Protein AF-A0A9E5KP13-F1 (afdb_monomer)

Foldseek 3Di:
DALLVVLVVLVVVLVVVVLDPPDPVSVVSVVVSVVSNVVSVVVVVVVVVVVVVVVVVVVVVVVVVVVCCVVVVPVPPPVPPPPPPVPRDDDDPPDDDDPPPDPDDPDDDDPDPDDDPDDDDDPPDDPPPPVFDWDWDQDPVPRDIDIDTPVRVVVQWDQDPVPRDIDGHDPVPDDPPPDDDDDD

Radius of gyration: 34.24 Å; Cα contacts (8 Å, |Δi|>4): 88; chains: 1; bounding box: 78×67×74 Å

pLDDT: mean 73.63, std 19.87, range [39.25, 98.25]

Secondary structure (DSSP, 8-state):
--HHHHHHHHHHHHHHTT--SSSHHHHHHHHHHHHHHHHHHHHHHHHHHHHHHHHHHHHHHHHHHHHHHHHH-TTS---------SS-S-----S---SS-S-----SS-SS-S----SS-------------EEEEE-TTT--EEEEEHHHHHTSEEE-TTT-PEEE--GGG-----------

Structure (mmCIF, N/CA/C/O backbone):
data_AF-A0A9E5KP13-F1
#
_entry.id   AF-A0A9E5KP13-F1
#
loop_
_atom_site.group_PDB
_atom_site.id
_atom_site.type_symbol
_atom_site.label_atom_id
_atom_site.label_alt_id
_atom_site.label_comp_id
_atom_site.label_asym_id
_atom_site.label_entity_id
_atom_site.label_seq_id
_atom_site.pdbx_PDB_ins_code
_atom_site.Cartn_x
_atom_site.Cartn_y
_atom_site.Cartn_z
_atom_site.occupancy
_atom_site.B_iso_or_equiv
_atom_site.auth_seq_id
_atom_site.auth_comp_id
_atom_site.auth_asym_id
_atom_site.auth_atom_id
_atom_site.pdbx_PDB_model_num
ATOM 1 N N . MET A 1 1 ? 2.513 -13.219 16.775 1.00 69.62 1 MET A N 1
ATOM 2 C CA . MET A 1 1 ? 1.149 -12.765 17.084 1.00 69.62 1 MET A CA 1
ATOM 3 C C . MET A 1 1 ? 0.721 -11.775 16.020 1.00 69.62 1 MET A C 1
ATOM 5 O O . MET A 1 1 ? 1.241 -10.657 16.046 1.00 69.62 1 MET A O 1
ATOM 9 N N . THR A 1 2 ? -0.138 -12.197 15.094 1.00 88.19 2 THR A N 1
ATOM 10 C CA . THR A 1 2 ? -0.737 -11.335 14.061 1.00 88.19 2 THR A CA 1
ATOM 11 C C . THR A 1 2 ? -1.670 -10.307 14.702 1.00 88.19 2 THR A C 1
ATOM 13 O O . THR A 1 2 ? -2.021 -10.399 15.887 1.00 88.19 2 THR A O 1
ATOM 16 N N . THR A 1 3 ? -2.043 -9.280 13.949 1.00 91.94 3 THR A N 1
ATOM 17 C CA . THR A 1 3 ? -3.061 -8.296 14.345 1.00 91.94 3 THR A CA 1
ATOM 18 C C . THR A 1 3 ? -4.378 -8.981 14.698 1.00 91.94 3 THR A C 1
ATOM 20 O O . THR A 1 3 ? -4.911 -8.730 15.781 1.00 91.94 3 THR A O 1
ATOM 23 N N . SER A 1 4 ? -4.817 -9.937 13.882 1.00 92.31 4 SER A N 1
ATOM 24 C CA . SER A 1 4 ? -6.025 -10.740 14.103 1.00 92.31 4 SER A CA 1
ATOM 25 C C . SER A 1 4 ? -5.979 -11.537 15.416 1.00 92.31 4 SER A C 1
ATOM 27 O O . SER A 1 4 ? -6.930 -11.502 16.201 1.00 92.31 4 SER A O 1
ATOM 29 N N . GLU A 1 5 ? -4.841 -12.154 15.758 1.00 93.75 5 GLU A N 1
ATOM 30 C CA . GLU A 1 5 ? -4.669 -12.861 17.041 1.00 93.75 5 GLU A CA 1
ATOM 31 C C . GLU A 1 5 ? -4.748 -11.919 18.255 1.00 93.75 5 GLU A C 1
ATOM 33 O O . GLU A 1 5 ? -5.317 -12.269 19.294 1.00 93.75 5 GLU A O 1
ATOM 38 N N . LYS A 1 6 ? -4.198 -10.704 18.138 1.00 94.75 6 LYS A N 1
ATOM 39 C CA . LYS A 1 6 ? -4.251 -9.698 19.212 1.00 94.75 6 LYS A CA 1
ATOM 40 C C . LYS A 1 6 ? -5.668 -9.171 19.420 1.00 94.75 6 LYS A C 1
ATOM 42 O O . LYS A 1 6 ? -6.079 -8.992 20.566 1.00 94.75 6 LYS A O 1
ATOM 47 N N . VAL A 1 7 ? -6.422 -8.939 18.346 1.00 94.69 7 VAL A N 1
ATOM 48 C CA . VAL A 1 7 ? -7.812 -8.471 18.443 1.00 94.69 7 VAL A CA 1
ATOM 49 C C . VAL A 1 7 ? -8.724 -9.563 19.002 1.00 94.69 7 VAL A C 1
ATOM 51 O O . VAL A 1 7 ? -9.520 -9.284 19.900 1.00 94.69 7 VAL A O 1
ATOM 54 N N . ALA A 1 8 ? -8.541 -10.818 18.585 1.00 93.44 8 ALA A N 1
ATOM 55 C CA . ALA A 1 8 ? -9.258 -11.957 19.158 1.00 93.44 8 ALA A CA 1
ATOM 56 C C . ALA A 1 8 ? -9.007 -12.097 20.672 1.00 93.44 8 ALA A C 1
ATOM 58 O O . ALA A 1 8 ? -9.941 -12.326 21.445 1.00 93.44 8 ALA A O 1
ATOM 59 N N . TYR A 1 9 ? -7.764 -11.886 21.122 1.00 95.12 9 TYR A N 1
ATOM 60 C CA . TYR A 1 9 ? -7.436 -11.847 22.549 1.00 95.12 9 TYR A CA 1
ATOM 61 C C . TYR A 1 9 ? -8.167 -10.713 23.290 1.00 95.12 9 TYR A C 1
ATOM 63 O O . TYR A 1 9 ? -8.718 -10.942 24.367 1.00 95.12 9 TYR A O 1
ATOM 71 N N . LEU A 1 10 ? -8.218 -9.504 22.717 1.00 92.94 10 LEU A N 1
ATOM 72 C CA . LEU A 1 10 ? -8.938 -8.366 23.307 1.00 92.94 10 LEU A CA 1
ATOM 73 C C . LEU A 1 10 ? -10.447 -8.623 23.406 1.00 92.94 10 LEU A C 1
ATOM 75 O O . LEU A 1 10 ? -11.052 -8.299 24.429 1.00 92.94 10 LEU A O 1
ATOM 79 N N . LYS A 1 11 ? -11.039 -9.248 22.386 1.00 91.88 11 LYS A N 1
ATOM 80 C CA . LYS A 1 11 ? -12.452 -9.649 22.370 1.00 91.88 11 LYS A CA 1
ATOM 81 C C . LYS A 1 11 ? -12.754 -10.671 23.467 1.00 91.88 11 LYS A C 1
ATOM 83 O O . LYS A 1 11 ? -13.657 -10.454 24.272 1.00 91.88 11 LYS A O 1
ATOM 88 N N . GLY A 1 12 ? -11.924 -11.709 23.594 1.00 92.62 12 GLY A N 1
ATOM 89 C CA . GLY A 1 12 ? -12.047 -12.698 24.669 1.00 92.62 12 GLY A CA 1
ATOM 90 C C . GLY A 1 12 ? -11.854 -12.102 26.069 1.00 92.62 12 GLY A C 1
ATOM 91 O O . GLY A 1 12 ? -12.560 -12.472 27.008 1.00 92.62 12 GLY A O 1
ATOM 92 N N . LEU A 1 13 ? -10.944 -11.136 26.224 1.00 92.81 13 LEU A N 1
ATOM 93 C CA . LEU A 1 13 ? -10.761 -10.420 27.487 1.00 92.81 13 LEU A CA 1
ATOM 94 C C . LEU A 1 13 ? -11.993 -9.572 27.836 1.00 92.81 13 LEU A C 1
ATOM 96 O O . LEU A 1 13 ? -12.413 -9.558 28.993 1.00 92.81 13 LEU A O 1
ATOM 100 N N . ALA A 1 14 ? -12.587 -8.894 26.852 1.00 91.38 14 ALA A N 1
ATOM 101 C CA . ALA A 1 14 ? -13.797 -8.101 27.046 1.00 91.38 14 ALA A CA 1
ATOM 102 C C . ALA A 1 14 ? -14.986 -8.969 27.491 1.00 91.38 14 ALA A C 1
ATOM 104 O O . ALA A 1 14 ? -15.696 -8.606 28.433 1.00 91.38 14 ALA A O 1
ATOM 105 N N . GLU A 1 15 ? -15.147 -10.145 26.883 1.00 88.50 15 GLU A N 1
ATOM 106 C CA . GLU A 1 15 ? -16.146 -11.140 27.287 1.00 88.50 15 GLU A CA 1
ATOM 107 C C . GLU A 1 15 ? -15.875 -11.686 28.698 1.00 88.50 15 GLU A C 1
ATOM 109 O O . GLU A 1 15 ? -16.788 -11.758 29.523 1.00 88.50 15 GLU A O 1
ATOM 114 N N . GLY A 1 16 ? -14.617 -12.011 29.015 1.00 89.25 16 GLY A N 1
ATOM 115 C CA . GLY A 1 16 ? -14.211 -12.535 30.324 1.00 89.25 16 GLY A CA 1
ATOM 116 C C . GLY A 1 16 ? -14.350 -11.532 31.475 1.00 89.25 16 GLY A C 1
ATOM 117 O O . GLY A 1 16 ? -14.607 -11.927 32.612 1.00 89.25 16 GLY A O 1
ATOM 118 N N . LEU A 1 17 ? -14.228 -10.235 31.186 1.00 87.81 17 LEU A N 1
ATOM 119 C CA . LEU A 1 17 ? -14.491 -9.142 32.131 1.00 87.81 17 LEU A CA 1
ATOM 120 C C . LEU A 1 17 ? -15.989 -8.883 32.344 1.00 87.81 17 LEU A C 1
ATOM 122 O O . LEU A 1 17 ? -16.353 -8.111 33.230 1.00 87.81 17 LEU A O 1
ATOM 126 N N . GLY A 1 18 ? -16.856 -9.515 31.549 1.00 84.75 18 GLY A N 1
ATOM 127 C CA . GLY A 1 18 ? -18.295 -9.296 31.598 1.00 84.75 18 GLY A CA 1
ATOM 128 C C . GLY A 1 18 ? -18.719 -7.935 31.047 1.00 84.75 18 GLY A C 1
ATOM 129 O O . GLY A 1 18 ? -19.776 -7.452 31.449 1.00 84.75 18 GLY A O 1
ATOM 130 N N . LEU A 1 19 ? -17.927 -7.324 30.149 1.00 82.56 19 LEU A N 1
ATOM 131 C CA . LEU A 1 19 ? -18.302 -6.079 29.471 1.00 82.56 19 LEU A CA 1
ATOM 132 C C . LEU A 1 19 ? -19.529 -6.353 28.590 1.00 82.56 19 LEU A C 1
ATOM 134 O O . LEU A 1 19 ? -19.433 -6.893 27.488 1.00 82.56 19 LEU A O 1
ATOM 138 N N . GLY A 1 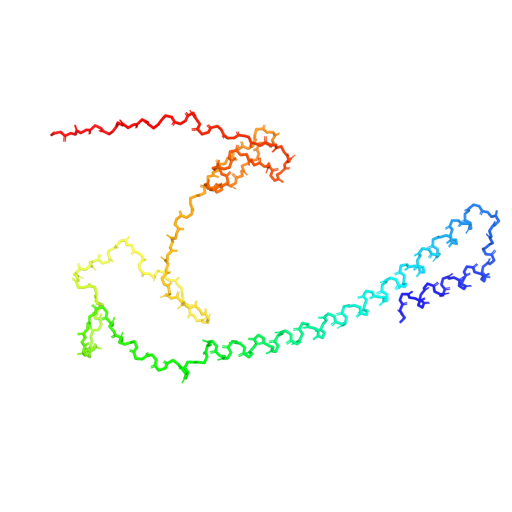20 ? -20.712 -6.033 29.109 1.00 71.81 20 GLY A N 1
ATOM 139 C CA . GLY A 1 20 ? -21.985 -6.262 28.430 1.00 71.81 20 GLY A CA 1
ATOM 140 C C . GLY A 1 20 ? -22.430 -5.043 27.627 1.00 71.81 20 GLY A C 1
ATOM 141 O O . GLY A 1 20 ? -21.947 -3.942 27.813 1.00 71.81 20 GLY A O 1
ATOM 142 N N . LYS A 1 21 ? -23.455 -5.157 26.777 1.00 72.81 21 LYS A N 1
ATOM 143 C CA . LYS A 1 21 ? -24.063 -3.978 26.114 1.00 72.81 21 LYS A CA 1
ATOM 144 C C . LYS A 1 21 ? -24.939 -3.155 27.078 1.00 72.81 21 LYS A C 1
ATOM 146 O O . LYS A 1 21 ? -26.013 -2.693 26.685 1.00 72.81 21 LYS A O 1
ATOM 151 N N . THR A 1 22 ? -24.545 -3.016 28.344 1.00 79.94 22 THR A N 1
ATOM 152 C CA . THR A 1 22 ? -25.402 -2.464 29.402 1.00 79.94 22 THR A CA 1
ATOM 153 C C . THR A 1 22 ? -25.145 -0.980 29.620 1.00 79.94 22 THR A C 1
ATOM 155 O O . THR A 1 22 ? -26.071 -0.172 29.511 1.00 79.94 22 THR A O 1
ATOM 158 N N . THR A 1 23 ? -23.888 -0.605 29.820 1.00 91.44 23 THR A N 1
ATOM 159 C CA . THR A 1 23 ? -23.448 0.784 29.975 1.00 91.44 23 THR A CA 1
ATOM 160 C C . THR A 1 23 ? -23.084 1.408 28.626 1.00 91.44 23 THR A C 1
ATOM 162 O O . THR A 1 23 ? -22.955 0.721 27.608 1.00 91.44 23 THR A O 1
ATOM 165 N N . LYS A 1 24 ? -22.977 2.740 28.572 1.00 91.69 24 LYS A N 1
ATOM 166 C CA . LYS A 1 24 ? -22.591 3.437 27.331 1.00 91.69 24 LYS A CA 1
ATOM 167 C C . LYS A 1 24 ? -21.111 3.205 27.021 1.00 91.69 24 LYS A C 1
ATOM 169 O O . LYS A 1 24 ? -20.746 3.086 25.857 1.00 91.69 24 LYS A O 1
ATOM 174 N N . GLU A 1 25 ? -20.305 3.100 28.066 1.00 89.06 25 GLU A N 1
ATOM 175 C CA . GLU A 1 25 ? -18.872 2.848 28.053 1.00 89.06 25 GLU A CA 1
ATOM 176 C C . GLU A 1 25 ? -18.567 1.451 27.502 1.00 89.06 25 GLU A C 1
ATOM 178 O O . GLU A 1 25 ? -17.758 1.321 26.589 1.00 89.06 25 GLU A O 1
ATOM 183 N N . GLU A 1 26 ? -19.268 0.411 27.963 1.00 89.25 26 G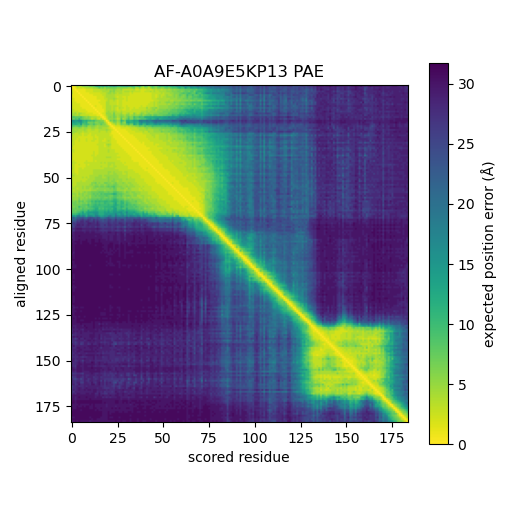LU A N 1
ATOM 184 C CA . GLU A 1 26 ? -19.085 -0.944 27.426 1.00 89.25 26 GLU A CA 1
ATOM 185 C C . GLU A 1 26 ? -19.526 -1.059 25.961 1.00 89.25 26 GLU A C 1
ATOM 187 O O . GLU A 1 26 ? -18.860 -1.715 25.164 1.00 89.25 26 GLU A O 1
ATOM 192 N N . LYS A 1 27 ? -20.628 -0.397 25.576 1.00 90.50 27 LYS A N 1
ATOM 193 C CA . LYS A 1 27 ? -21.062 -0.350 24.168 1.00 90.50 27 LYS A CA 1
ATOM 194 C C . LYS A 1 27 ? -20.009 0.302 23.277 1.00 90.50 27 LYS A C 1
ATOM 196 O O . LYS A 1 27 ? -19.801 -0.167 22.164 1.00 90.50 27 LYS A O 1
ATOM 201 N N . LEU A 1 28 ? -19.372 1.369 23.762 1.00 91.69 28 LEU A N 1
ATOM 202 C CA . LEU A 1 28 ? -18.289 2.037 23.048 1.00 91.69 28 LEU A CA 1
ATOM 203 C C . LEU A 1 28 ? -17.069 1.118 22.918 1.00 91.69 28 LEU A C 1
ATOM 205 O O . LEU A 1 28 ? -16.544 0.979 21.820 1.00 91.69 28 LEU A O 1
ATOM 209 N N . LEU A 1 29 ? -16.653 0.456 24.002 1.00 91.19 29 LEU A N 1
ATOM 210 C CA . LEU A 1 29 ? -15.512 -0.465 23.990 1.00 91.19 29 LEU A CA 1
ATOM 211 C C . LEU A 1 29 ? -15.730 -1.649 23.042 1.00 91.19 29 LEU A C 1
ATOM 213 O O . LEU A 1 29 ? -14.833 -1.972 22.272 1.00 91.19 29 LEU A O 1
ATOM 217 N N . LEU A 1 30 ? -16.920 -2.256 23.048 1.00 90.88 30 LEU A N 1
ATOM 218 C CA . LEU A 1 30 ? -17.259 -3.329 22.109 1.00 90.88 30 LEU A CA 1
ATOM 219 C C . LEU A 1 30 ? -17.223 -2.837 20.659 1.00 90.88 30 LEU A C 1
ATOM 221 O O . LEU A 1 30 ? -16.604 -3.481 19.824 1.00 90.88 30 LEU A O 1
ATOM 225 N N . ALA A 1 31 ? -17.791 -1.661 20.376 1.00 93.25 31 ALA A N 1
ATOM 226 C CA . ALA A 1 31 ? -17.728 -1.079 19.037 1.00 93.25 31 ALA A CA 1
ATOM 227 C C . ALA A 1 31 ? -16.283 -0.788 18.589 1.00 93.25 31 ALA A C 1
ATOM 229 O O . ALA A 1 31 ? -15.959 -0.957 17.418 1.00 93.25 31 ALA A O 1
ATOM 230 N N . MET A 1 32 ? -15.398 -0.374 19.502 1.00 94.12 32 MET A N 1
ATOM 231 C CA . MET A 1 32 ? -13.975 -0.196 19.192 1.00 94.12 32 MET A CA 1
ATOM 232 C C . MET A 1 32 ? -13.288 -1.528 18.877 1.00 94.12 32 MET A C 1
ATOM 234 O O . MET A 1 32 ? -12.482 -1.577 17.954 1.00 94.12 32 MET A O 1
ATOM 238 N N . ILE A 1 33 ? -13.602 -2.598 19.614 1.00 93.88 33 ILE A N 1
ATOM 239 C CA . ILE A 1 33 ? -13.066 -3.940 19.342 1.00 93.88 33 ILE A CA 1
ATOM 240 C C . ILE A 1 33 ? -13.554 -4.446 17.978 1.00 93.88 33 ILE A C 1
ATOM 242 O O . ILE A 1 33 ? -12.741 -4.956 17.216 1.00 93.88 33 ILE A O 1
ATOM 246 N N . ASP A 1 34 ? -14.827 -4.234 17.637 1.00 93.94 34 ASP A N 1
ATOM 247 C CA . ASP A 1 34 ? -15.388 -4.609 16.330 1.00 93.94 34 ASP A CA 1
ATOM 248 C C . ASP A 1 34 ? -14.684 -3.862 15.172 1.00 93.94 34 ASP A C 1
ATOM 250 O O . ASP A 1 34 ? -14.370 -4.444 14.132 1.00 93.94 34 ASP A O 1
ATOM 254 N N . VAL A 1 35 ? -14.372 -2.570 15.353 1.00 96.31 35 VAL A N 1
ATOM 255 C CA . VAL A 1 35 ? -13.591 -1.795 14.368 1.00 96.31 35 VAL A CA 1
ATOM 256 C C . VAL A 1 35 ? -12.165 -2.333 14.249 1.00 96.31 35 VAL A C 1
ATOM 258 O O . VAL A 1 35 ? -11.651 -2.449 13.140 1.00 96.31 35 VAL A O 1
ATOM 261 N N . LEU A 1 36 ? -11.522 -2.684 15.366 1.00 95.75 36 LEU A N 1
ATOM 262 C CA . LEU A 1 36 ? -10.191 -3.293 15.344 1.00 95.75 36 LEU A CA 1
ATOM 263 C C . LEU A 1 36 ? -10.192 -4.658 14.641 1.00 95.75 36 LEU A C 1
ATOM 265 O O . LEU A 1 36 ? -9.201 -4.988 14.002 1.00 95.75 36 LEU A O 1
ATOM 269 N N . GLU A 1 37 ? -11.280 -5.427 14.730 1.00 95.44 37 GLU A N 1
ATOM 270 C CA . GLU A 1 37 ? -11.436 -6.714 14.032 1.00 95.44 37 GLU A CA 1
ATOM 271 C C . GLU A 1 37 ? -11.500 -6.496 12.520 1.00 95.44 37 GLU A C 1
ATOM 273 O O . GLU A 1 37 ? -10.756 -7.130 11.781 1.00 95.44 37 GLU A O 1
ATOM 278 N N . THR A 1 38 ? -12.272 -5.499 12.080 1.00 96.69 38 THR A N 1
ATOM 279 C CA . THR A 1 38 ? -12.325 -5.106 10.661 1.00 96.69 38 THR A CA 1
ATOM 280 C C . THR A 1 38 ? -10.956 -4.638 10.155 1.00 96.69 38 THR A C 1
ATOM 282 O O . THR A 1 38 ? -10.505 -5.063 9.098 1.00 96.69 38 THR A O 1
ATOM 285 N N . ILE A 1 39 ? -10.253 -3.802 10.931 1.00 96.56 39 ILE A N 1
ATOM 286 C CA . ILE A 1 39 ? -8.903 -3.336 10.572 1.00 96.56 39 ILE A CA 1
ATOM 287 C C . ILE A 1 39 ? -7.924 -4.510 10.491 1.00 96.56 39 ILE A C 1
ATOM 289 O O . ILE A 1 39 ? -7.061 -4.517 9.621 1.00 96.56 39 ILE A O 1
ATOM 293 N N . ALA A 1 40 ? -8.033 -5.490 11.388 1.00 96.38 40 ALA A N 1
ATOM 294 C CA . ALA A 1 40 ? -7.172 -6.663 11.354 1.00 96.38 40 ALA A CA 1
ATOM 295 C C . ALA A 1 40 ? -7.392 -7.488 10.074 1.00 96.38 40 ALA A C 1
ATOM 297 O O . ALA A 1 40 ? -6.415 -7.823 9.413 1.00 96.38 40 ALA A O 1
ATOM 298 N N . GLU A 1 41 ? -8.646 -7.716 9.675 1.00 94.88 41 GLU A N 1
ATOM 299 C CA . GLU A 1 41 ? -8.974 -8.388 8.409 1.00 94.88 41 GLU A CA 1
ATOM 300 C C . GLU A 1 41 ? -8.472 -7.618 7.180 1.00 94.88 41 GLU A C 1
ATOM 302 O O . GLU A 1 41 ? -8.022 -8.219 6.207 1.00 94.88 41 GLU A O 1
ATOM 307 N N . ASP A 1 42 ? -8.568 -6.289 7.191 1.00 96.75 42 ASP A N 1
ATOM 308 C CA . ASP A 1 42 ? -8.114 -5.465 6.070 1.00 96.75 42 ASP A CA 1
ATOM 309 C C . ASP A 1 42 ? -6.585 -5.407 5.978 1.00 96.75 42 ASP A C 1
ATOM 311 O O . ASP A 1 42 ? -6.047 -5.379 4.872 1.00 96.75 42 ASP A O 1
ATOM 315 N N . ILE A 1 43 ? -5.879 -5.442 7.113 1.00 96.38 43 ILE A N 1
ATOM 316 C CA . ILE A 1 43 ? -4.418 -5.586 7.143 1.00 96.38 43 ILE A CA 1
ATOM 317 C C . ILE A 1 43 ? -4.010 -6.931 6.544 1.00 96.38 43 ILE A C 1
ATOM 319 O O . ILE A 1 43 ? -3.148 -6.943 5.672 1.00 96.38 43 ILE A O 1
ATOM 323 N N . ASP A 1 44 ? -4.654 -8.030 6.944 1.00 93.00 44 ASP A N 1
ATOM 324 C CA . ASP A 1 44 ? -4.327 -9.364 6.428 1.00 93.00 44 ASP A CA 1
ATOM 325 C C . ASP A 1 44 ? -4.508 -9.417 4.890 1.00 93.00 44 ASP A C 1
ATOM 327 O O . ASP A 1 44 ? -3.627 -9.885 4.171 1.00 93.00 44 ASP A O 1
ATOM 331 N N . LYS A 1 45 ? -5.586 -8.823 4.350 1.00 95.94 45 LYS A N 1
ATOM 332 C CA . LYS A 1 45 ? -5.793 -8.699 2.889 1.00 95.94 45 LYS A CA 1
ATOM 333 C C . LYS A 1 45 ? -4.746 -7.819 2.203 1.00 95.94 45 LYS A C 1
ATOM 335 O O . LYS A 1 45 ? -4.386 -8.065 1.055 1.00 95.94 45 LYS A O 1
ATOM 340 N N . LEU A 1 46 ? -4.308 -6.737 2.849 1.00 96.69 46 LEU A N 1
ATOM 341 C CA . LEU A 1 46 ? -3.259 -5.872 2.302 1.00 96.69 46 LEU A CA 1
ATOM 342 C C . LEU A 1 46 ? -1.910 -6.593 2.260 1.00 96.69 46 LEU A C 1
ATOM 344 O O . LEU A 1 46 ? -1.171 -6.401 1.299 1.00 96.69 46 LEU A O 1
ATOM 348 N N . GLU A 1 47 ? -1.606 -7.417 3.263 1.00 95.56 47 GLU A N 1
ATOM 349 C CA . GLU A 1 47 ? -0.408 -8.259 3.277 1.00 95.56 47 GLU A CA 1
ATOM 350 C C . GLU A 1 47 ? -0.440 -9.290 2.139 1.00 95.56 47 GLU A C 1
ATOM 352 O O . GLU A 1 47 ? 0.560 -9.425 1.438 1.00 95.56 47 GLU A O 1
ATOM 357 N N . GLU A 1 48 ? -1.582 -9.941 1.888 1.00 95.50 48 GLU A N 1
ATOM 358 C CA . GLU A 1 48 ? -1.762 -10.846 0.738 1.00 95.50 48 GLU A CA 1
ATOM 359 C C . GLU A 1 48 ? -1.523 -10.126 -0.598 1.00 95.50 48 GLU A C 1
ATOM 361 O O . GLU A 1 48 ? -0.668 -10.538 -1.377 1.00 95.50 48 GLU A O 1
ATOM 366 N N . ASN A 1 49 ? -2.183 -8.987 -0.828 1.00 96.75 49 ASN A N 1
ATOM 367 C CA . ASN A 1 49 ? -1.992 -8.217 -2.063 1.00 96.75 49 ASN A CA 1
ATOM 368 C C . ASN A 1 49 ? -0.542 -7.733 -2.244 1.00 96.75 49 ASN A C 1
ATOM 370 O O . ASN A 1 49 ? -0.065 -7.609 -3.369 1.00 96.75 49 ASN A O 1
ATOM 374 N N . ALA A 1 50 ? 0.156 -7.403 -1.152 1.00 97.12 50 ALA A N 1
ATOM 375 C CA . ALA A 1 50 ? 1.549 -6.971 -1.213 1.00 97.12 50 ALA A CA 1
ATOM 376 C C . ALA A 1 50 ? 2.495 -8.116 -1.603 1.00 97.12 50 ALA A C 1
ATOM 378 O O . ALA A 1 50 ? 3.495 -7.865 -2.273 1.00 97.12 50 ALA A O 1
ATOM 379 N N . LEU A 1 51 ? 2.183 -9.350 -1.197 1.00 96.62 51 LEU A N 1
ATOM 380 C CA . LEU A 1 51 ? 2.909 -10.540 -1.637 1.00 96.62 51 LEU A CA 1
ATOM 381 C C . LEU A 1 51 ? 2.670 -10.803 -3.127 1.00 96.62 51 LEU A C 1
ATOM 383 O O . LEU A 1 51 ? 3.642 -10.946 -3.863 1.00 96.62 51 LEU A O 1
ATOM 387 N N . ASP A 1 52 ? 1.412 -10.762 -3.572 1.00 96.69 52 ASP A N 1
ATOM 388 C CA . ASP A 1 52 ? 1.045 -10.970 -4.979 1.00 96.69 52 ASP A CA 1
ATOM 389 C C . ASP A 1 52 ? 1.728 -9.941 -5.900 1.00 96.69 52 ASP A C 1
ATOM 391 O O . ASP A 1 52 ? 2.339 -10.299 -6.905 1.00 96.69 52 ASP A O 1
ATOM 395 N N . LEU A 1 53 ? 1.707 -8.656 -5.523 1.00 97.81 53 LEU A N 1
ATOM 396 C CA . LEU A 1 53 ? 2.414 -7.598 -6.257 1.00 97.81 53 LEU A CA 1
ATOM 397 C C . LEU A 1 53 ? 3.933 -7.807 -6.275 1.00 97.81 53 LEU A C 1
ATOM 399 O O . LEU A 1 53 ? 4.586 -7.418 -7.240 1.00 97.81 53 LEU A O 1
ATOM 403 N N . GLY A 1 54 ? 4.505 -8.391 -5.219 1.00 96.81 54 GLY A N 1
ATOM 404 C CA . GLY A 1 54 ? 5.924 -8.741 -5.180 1.00 96.81 54 GLY A CA 1
ATOM 405 C C . GLY A 1 54 ? 6.290 -9.745 -6.273 1.00 96.81 54 GLY A C 1
ATOM 406 O O . GLY A 1 54 ? 7.252 -9.523 -7.002 1.00 96.81 54 GLY A O 1
ATOM 407 N N . GLU A 1 55 ? 5.477 -10.791 -6.446 1.00 96.81 55 GLU A N 1
ATOM 408 C CA . GLU A 1 55 ? 5.671 -11.790 -7.506 1.00 96.81 55 GLU A CA 1
ATOM 409 C C . GLU A 1 55 ? 5.522 -11.179 -8.910 1.00 96.81 55 GLU A C 1
ATOM 411 O O . GLU A 1 55 ? 6.295 -11.496 -9.816 1.00 96.81 55 GLU A O 1
ATOM 416 N N . GLU A 1 56 ? 4.559 -10.272 -9.100 1.00 98.00 56 GLU A N 1
ATOM 417 C CA . GLU A 1 56 ? 4.390 -9.553 -10.369 1.00 98.00 56 GLU A CA 1
ATOM 418 C C . GLU A 1 56 ? 5.585 -8.640 -10.690 1.00 98.00 56 GLU A C 1
ATOM 420 O O . GLU A 1 56 ? 6.019 -8.574 -11.842 1.00 98.00 56 GLU A O 1
ATOM 425 N N . ILE A 1 57 ? 6.136 -7.946 -9.689 1.00 98.25 57 ILE A N 1
ATOM 426 C CA . ILE A 1 57 ? 7.320 -7.089 -9.854 1.00 98.25 57 ILE A CA 1
ATOM 427 C C . ILE A 1 57 ? 8.540 -7.921 -10.248 1.00 98.25 57 ILE A C 1
ATOM 429 O O . ILE A 1 57 ? 9.273 -7.513 -11.151 1.00 98.25 57 ILE A O 1
ATOM 433 N N . ASP A 1 58 ? 8.742 -9.075 -9.613 1.00 97.50 58 ASP A N 1
ATOM 434 C CA . ASP A 1 58 ? 9.844 -9.978 -9.947 1.00 97.50 58 ASP A CA 1
ATOM 435 C C . ASP A 1 58 ? 9.738 -10.447 -11.409 1.00 97.50 58 ASP A C 1
ATOM 437 O O . ASP A 1 58 ? 10.717 -10.379 -12.154 1.00 97.50 58 ASP A O 1
ATOM 441 N N . ALA A 1 59 ? 8.535 -10.813 -11.867 1.00 97.44 59 ALA A N 1
ATOM 442 C CA . ALA A 1 59 ? 8.302 -11.188 -13.262 1.00 97.44 59 ALA A CA 1
ATOM 443 C C . ALA A 1 59 ? 8.612 -10.043 -14.247 1.00 97.44 59 ALA A C 1
ATOM 445 O O . ALA A 1 59 ? 9.272 -10.257 -15.263 1.00 97.44 59 ALA A O 1
ATOM 446 N N . ILE A 1 60 ? 8.184 -8.813 -13.937 1.00 98.00 60 ILE A N 1
ATOM 447 C CA . ILE A 1 60 ? 8.482 -7.633 -14.768 1.00 98.00 60 ILE A CA 1
ATOM 448 C C . ILE A 1 60 ? 9.987 -7.343 -14.795 1.00 98.00 60 ILE A C 1
ATOM 450 O O . ILE A 1 60 ? 10.516 -6.946 -15.834 1.00 98.00 60 ILE A O 1
ATOM 454 N N . SER A 1 61 ? 10.679 -7.520 -13.668 1.00 97.88 61 SER A N 1
ATOM 455 C CA . SER A 1 61 ? 12.128 -7.332 -13.586 1.00 97.88 61 SER A CA 1
ATOM 456 C C . SER A 1 61 ? 12.870 -8.300 -14.508 1.00 97.88 61 SER A C 1
ATOM 458 O O . SER A 1 61 ? 13.780 -7.878 -15.222 1.00 97.88 61 SER A O 1
ATOM 460 N N . ASP A 1 62 ? 12.473 -9.572 -14.527 1.00 96.62 62 ASP A N 1
ATOM 461 C CA . ASP A 1 62 ? 13.059 -10.583 -15.413 1.00 96.62 62 ASP A CA 1
ATOM 462 C C . ASP A 1 62 ? 12.803 -10.256 -16.895 1.00 96.62 62 ASP A C 1
ATOM 464 O O . ASP A 1 62 ? 13.721 -10.317 -17.720 1.00 96.62 62 ASP A O 1
ATOM 468 N N . ASP A 1 63 ? 11.577 -9.846 -17.235 1.00 96.94 63 ASP A N 1
ATOM 469 C CA . ASP A 1 63 ? 11.219 -9.426 -18.594 1.00 96.94 63 ASP A CA 1
ATOM 470 C C . ASP A 1 63 ? 12.033 -8.200 -19.043 1.00 96.94 63 ASP A C 1
ATOM 472 O O . ASP A 1 63 ? 12.512 -8.143 -20.180 1.00 96.94 63 ASP A O 1
ATOM 476 N N . LEU A 1 64 ? 12.227 -7.217 -18.157 1.0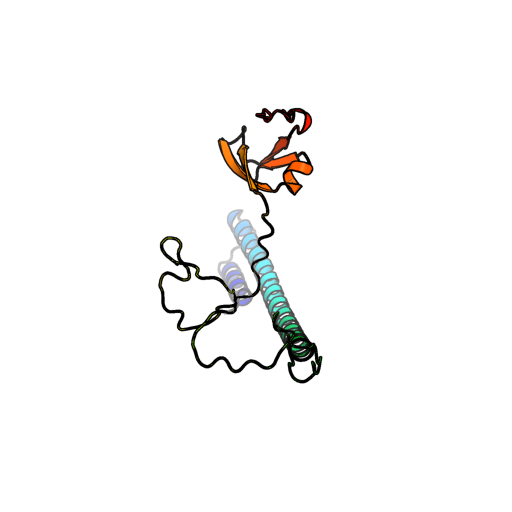0 96.00 64 LEU A N 1
ATOM 477 C CA . LEU A 1 64 ? 13.017 -6.023 -18.458 1.00 96.00 64 LEU A CA 1
ATOM 478 C C . LEU A 1 64 ? 14.498 -6.359 -18.656 1.00 96.00 64 LEU A C 1
ATOM 480 O O . LEU A 1 64 ? 15.108 -5.813 -19.570 1.00 96.00 64 LEU A O 1
ATOM 484 N N . ALA A 1 65 ? 15.056 -7.283 -17.871 1.00 93.06 65 ALA A N 1
ATOM 485 C CA . ALA A 1 65 ? 16.432 -7.746 -18.051 1.00 93.06 65 ALA A CA 1
ATOM 486 C C . ALA A 1 65 ? 16.633 -8.424 -19.419 1.00 93.06 65 ALA A C 1
ATOM 488 O O . ALA A 1 65 ? 17.669 -8.248 -20.060 1.00 93.06 65 ALA A O 1
ATOM 489 N N . ALA A 1 66 ? 15.630 -9.158 -19.912 1.00 92.44 66 ALA A N 1
ATOM 490 C CA . ALA A 1 66 ? 15.666 -9.725 -21.259 1.00 92.44 66 ALA A CA 1
ATOM 491 C C . ALA A 1 66 ? 15.627 -8.640 -22.351 1.00 92.44 66 ALA A C 1
ATOM 493 O O . ALA A 1 66 ? 16.325 -8.754 -23.359 1.00 92.44 66 ALA A O 1
ATOM 494 N N . VAL A 1 67 ? 14.835 -7.579 -22.159 1.00 92.38 67 VAL A N 1
ATOM 495 C CA . VAL A 1 67 ? 14.813 -6.426 -23.074 1.00 92.38 67 VAL A CA 1
ATOM 496 C C . VAL A 1 67 ? 16.140 -5.674 -23.040 1.00 92.38 67 VAL A C 1
ATOM 498 O O . VAL A 1 67 ? 16.647 -5.318 -24.099 1.00 92.38 67 VAL A O 1
ATOM 501 N N . GLU A 1 68 ? 16.711 -5.453 -21.856 1.00 88.94 68 GLU A N 1
ATOM 502 C CA . GLU A 1 68 ? 18.022 -4.822 -21.694 1.00 88.94 68 GLU A CA 1
ATOM 503 C C . GLU A 1 68 ? 19.088 -5.604 -22.456 1.00 88.94 68 GLU A C 1
ATOM 505 O O . GLU A 1 68 ? 19.808 -5.006 -23.245 1.00 88.94 68 GLU A O 1
ATOM 510 N N . ALA A 1 69 ? 19.116 -6.932 -22.318 1.00 88.00 69 ALA A N 1
ATOM 511 C CA . ALA A 1 69 ? 20.027 -7.777 -23.080 1.00 88.00 69 ALA A CA 1
ATOM 512 C C . ALA A 1 69 ? 19.836 -7.614 -24.596 1.00 88.00 69 ALA A C 1
ATOM 514 O O . ALA A 1 69 ? 20.810 -7.446 -25.305 1.00 88.00 69 ALA A O 1
ATOM 515 N N . ILE A 1 70 ? 18.604 -7.573 -25.112 1.00 86.25 70 ILE A N 1
ATOM 516 C CA . ILE A 1 70 ? 18.363 -7.383 -26.558 1.00 86.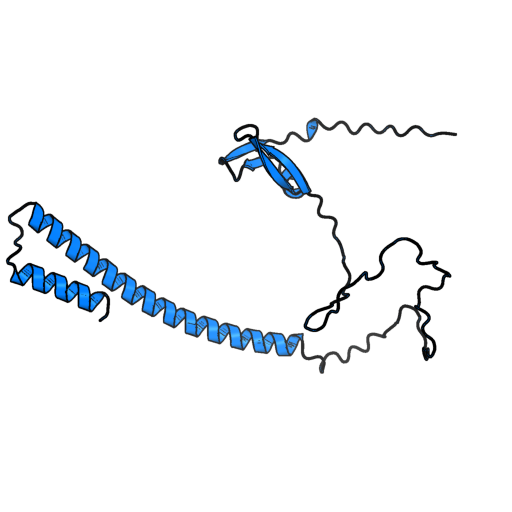25 70 ILE A CA 1
ATOM 517 C C . ILE A 1 70 ? 18.780 -5.985 -27.046 1.00 86.25 70 ILE A C 1
ATOM 519 O O . ILE A 1 70 ? 19.217 -5.831 -28.183 1.00 86.25 70 ILE A O 1
ATOM 523 N N . VAL A 1 71 ? 18.578 -4.949 -26.230 1.00 83.06 71 VAL A N 1
ATOM 524 C CA . VAL A 1 71 ? 18.819 -3.549 -26.619 1.00 83.06 71 VAL A CA 1
ATOM 525 C C . VAL A 1 71 ? 20.284 -3.149 -26.443 1.00 83.06 71 VAL A C 1
ATOM 527 O O . VAL A 1 71 ? 20.788 -2.352 -27.232 1.00 83.06 71 VAL A O 1
ATOM 530 N N . TYR A 1 72 ? 20.941 -3.676 -25.410 1.00 77.69 72 TYR A N 1
ATOM 531 C CA . TYR A 1 72 ? 22.305 -3.336 -25.013 1.00 77.69 72 TYR A CA 1
ATOM 532 C C . TYR A 1 72 ? 23.319 -4.471 -25.236 1.00 77.69 72 TYR A C 1
ATOM 534 O O . TYR A 1 72 ? 24.483 -4.271 -24.895 1.00 77.69 72 TYR A O 1
ATOM 542 N N . ASP A 1 73 ? 22.950 -5.626 -25.814 1.00 70.88 73 ASP A N 1
ATOM 543 C CA . ASP A 1 73 ? 23.950 -6.569 -26.343 1.00 70.88 73 ASP A CA 1
ATOM 544 C C . ASP A 1 73 ? 24.723 -5.876 -27.475 1.00 70.88 73 ASP A C 1
ATOM 546 O O . ASP A 1 73 ? 24.269 -5.769 -28.617 1.00 70.88 73 ASP A O 1
ATOM 550 N N . GLU A 1 74 ? 25.929 -5.415 -27.145 1.00 58.28 74 GLU A N 1
ATOM 551 C CA . GLU A 1 74 ? 26.894 -4.798 -28.063 1.00 58.28 74 GLU A CA 1
ATOM 552 C C . GLU A 1 74 ? 27.388 -5.774 -29.155 1.00 58.28 74 GLU A C 1
ATOM 554 O O . GLU A 1 74 ? 28.042 -5.353 -30.105 1.00 58.28 74 GLU A O 1
ATOM 559 N N . ASP A 1 75 ? 27.039 -7.062 -29.069 1.00 58.09 75 ASP A N 1
ATOM 560 C CA . ASP A 1 75 ? 27.470 -8.112 -30.000 1.00 58.09 75 ASP A CA 1
ATOM 561 C C . ASP A 1 75 ? 26.543 -8.297 -31.226 1.00 58.09 75 ASP A C 1
ATOM 563 O O . ASP A 1 75 ? 26.885 -9.058 -32.136 1.00 58.09 75 ASP A O 1
ATOM 567 N N . GLU A 1 76 ? 25.391 -7.610 -31.301 1.00 57.56 76 GLU A N 1
ATOM 568 C CA . GLU A 1 76 ? 24.501 -7.636 -32.485 1.00 57.56 76 GLU A CA 1
ATOM 569 C C . GLU A 1 76 ? 24.325 -6.275 -33.180 1.00 57.56 76 GLU A C 1
ATOM 571 O O . GLU A 1 76 ? 23.556 -6.150 -34.138 1.00 57.56 76 GLU A O 1
ATOM 576 N N . PHE A 1 77 ? 25.107 -5.267 -32.785 1.00 54.03 77 PHE A N 1
ATOM 577 C CA . PHE A 1 77 ? 25.306 -4.061 -33.583 1.00 54.03 77 PHE A CA 1
ATOM 578 C C . PHE A 1 77 ? 26.645 -4.141 -34.325 1.00 54.03 77 PHE A C 1
ATOM 580 O O . PHE A 1 77 ? 27.537 -3.327 -34.118 1.00 54.03 77 PHE A O 1
ATOM 587 N N . ASP A 1 78 ? 26.747 -5.062 -35.292 1.00 55.94 78 ASP A N 1
ATOM 588 C CA . ASP A 1 78 ? 27.695 -4.941 -36.422 1.00 55.94 78 ASP A CA 1
ATOM 589 C C . ASP A 1 78 ? 27.199 -3.862 -37.405 1.00 55.94 78 ASP A C 1
ATOM 591 O O . ASP A 1 78 ? 27.170 -4.008 -38.630 1.00 55.94 78 ASP A O 1
ATOM 595 N N . GLY A 1 79 ? 26.707 -2.764 -36.834 1.00 48.66 79 GLY A N 1
ATOM 596 C CA . GLY A 1 79 ? 26.600 -1.513 -37.523 1.00 48.66 79 GLY A CA 1
ATOM 597 C C . GLY A 1 79 ? 28.023 -1.035 -37.694 1.00 48.66 79 GLY A C 1
ATOM 598 O O . GLY A 1 79 ? 28.547 -0.335 -36.833 1.00 48.66 79 GLY A O 1
ATOM 599 N N . ASP A 1 80 ? 28.608 -1.419 -38.821 1.00 50.09 80 ASP A N 1
ATOM 600 C CA . ASP A 1 80 ? 29.647 -0.711 -39.562 1.00 50.09 80 ASP A CA 1
ATOM 601 C C . ASP A 1 80 ? 29.143 0.729 -39.836 1.00 50.09 80 ASP A C 1
ATOM 603 O O . ASP A 1 80 ? 28.897 1.156 -40.964 1.00 50.09 80 ASP A O 1
ATOM 607 N N . TYR A 1 81 ? 28.838 1.468 -38.769 1.00 52.69 81 TYR A N 1
ATOM 608 C CA . TYR A 1 81 ? 28.795 2.908 -38.757 1.00 52.69 81 TYR A CA 1
ATOM 609 C C . TYR A 1 81 ? 30.251 3.260 -38.635 1.00 52.69 81 TYR A C 1
ATOM 611 O O . TYR A 1 81 ? 30.787 3.333 -37.533 1.00 52.69 81 TYR A O 1
ATOM 619 N N . ASP A 1 82 ? 30.868 3.327 -39.812 1.00 48.03 82 ASP A N 1
ATOM 620 C CA . ASP A 1 82 ? 31.887 4.295 -40.159 1.00 48.03 82 ASP A CA 1
ATOM 621 C C . ASP A 1 82 ? 32.117 5.226 -38.973 1.00 48.03 82 ASP A C 1
ATOM 623 O O . ASP A 1 82 ? 31.357 6.172 -38.730 1.00 48.03 82 ASP A O 1
ATOM 627 N N . ASP A 1 83 ? 33.118 4.871 -38.171 1.00 49.00 83 ASP A N 1
ATOM 628 C CA . ASP A 1 83 ? 33.722 5.764 -37.207 1.00 49.00 83 ASP A CA 1
ATOM 629 C C . ASP A 1 83 ? 34.451 6.805 -38.065 1.00 49.00 83 ASP A C 1
ATOM 631 O O . ASP A 1 83 ? 35.679 6.889 -38.135 1.00 49.00 83 ASP A O 1
ATOM 635 N N . GLU A 1 84 ? 33.658 7.615 -38.767 1.00 50.81 84 GLU A N 1
ATOM 636 C CA . GLU A 1 84 ? 33.980 8.970 -39.132 1.00 50.81 84 GLU A CA 1
ATOM 637 C C . GLU A 1 84 ? 34.091 9.708 -37.799 1.00 50.81 84 GLU A C 1
ATOM 639 O O . GLU A 1 84 ? 33.297 10.572 -37.423 1.00 50.81 84 GLU A O 1
ATOM 644 N N . CYS A 1 85 ? 35.189 9.405 -37.101 1.00 48.44 85 CYS A N 1
ATOM 645 C CA . CYS A 1 85 ? 36.031 10.417 -36.518 1.00 48.44 85 CYS A CA 1
ATOM 646 C C . CYS A 1 85 ? 35.849 11.664 -37.386 1.00 48.44 85 CYS A C 1
ATOM 648 O O . CYS A 1 85 ? 35.969 11.589 -38.613 1.00 48.44 85 CYS A O 1
ATOM 650 N N . CYS A 1 86 ? 35.541 12.813 -36.784 1.00 50.97 86 CYS A N 1
ATOM 651 C CA . CYS A 1 86 ? 35.302 14.058 -37.529 1.00 50.97 86 CYS A CA 1
ATOM 652 C C . CYS A 1 86 ? 36.488 14.432 -38.467 1.00 50.97 86 CYS A C 1
ATOM 654 O O . CYS A 1 86 ? 36.406 15.365 -39.265 1.00 50.97 86 CYS A O 1
ATOM 656 N N . CYS A 1 87 ? 37.584 13.671 -38.380 1.00 51.56 87 CYS A N 1
ATOM 657 C CA . CYS A 1 87 ? 38.705 13.562 -39.291 1.00 51.56 87 CYS A CA 1
ATOM 658 C C . CYS A 1 87 ? 38.748 12.142 -39.921 1.00 51.56 87 CYS A C 1
ATOM 660 O O . CYS A 1 87 ? 39.418 11.263 -39.388 1.00 51.56 87 CYS A O 1
ATOM 662 N N . GLY A 1 88 ? 38.061 11.895 -41.042 1.00 44.34 88 GLY A N 1
ATOM 663 C CA . GLY A 1 88 ? 38.071 10.590 -41.727 1.00 44.34 88 GLY A CA 1
ATOM 664 C C . GLY A 1 88 ? 39.462 10.152 -42.224 1.00 44.34 88 GLY A C 1
ATOM 665 O O . GLY A 1 88 ? 39.836 10.433 -43.366 1.00 44.34 88 GLY A O 1
ATOM 666 N N . GLY A 1 89 ? 40.237 9.460 -41.383 1.00 46.78 89 GLY A N 1
ATOM 667 C CA . GLY A 1 89 ? 41.531 8.883 -41.751 1.00 46.78 89 GLY A CA 1
ATOM 668 C C . GLY A 1 89 ? 42.276 8.176 -40.611 1.00 46.78 89 GLY A C 1
ATOM 669 O O . GLY A 1 89 ? 42.146 8.530 -39.443 1.00 46.78 89 GLY A O 1
ATOM 670 N N . GLU A 1 90 ? 43.101 7.191 -40.981 1.00 46.56 90 GLU A N 1
ATOM 671 C CA . GLU A 1 90 ? 44.004 6.442 -40.096 1.00 46.56 90 GLU A CA 1
ATOM 672 C C . GLU A 1 90 ? 45.091 7.375 -39.523 1.00 46.56 90 GLU A C 1
ATOM 674 O O . GLU A 1 90 ? 46.060 7.703 -40.211 1.00 46.56 90 GLU A O 1
ATOM 679 N N . HIS A 1 91 ? 44.940 7.831 -38.276 1.00 51.69 91 HIS A N 1
ATOM 680 C CA . HIS A 1 91 ? 45.942 8.663 -37.603 1.00 51.69 91 HIS A CA 1
ATOM 681 C C . HIS A 1 91 ? 46.427 8.028 -36.291 1.00 51.69 91 HIS A C 1
ATOM 683 O O . HIS A 1 91 ? 45.722 7.987 -35.286 1.00 51.69 91 HIS A O 1
ATOM 689 N N . ASP A 1 92 ? 47.683 7.573 -36.305 1.00 51.16 92 ASP A N 1
ATOM 690 C CA . ASP A 1 92 ? 48.448 7.184 -35.119 1.00 51.16 92 ASP A CA 1
ATOM 691 C C . ASP A 1 92 ? 48.787 8.440 -34.291 1.00 51.16 92 ASP A C 1
ATOM 693 O O . ASP A 1 92 ? 49.714 9.184 -34.619 1.00 51.16 92 ASP A O 1
ATOM 697 N N . HIS A 1 93 ? 48.048 8.701 -33.209 1.00 52.12 93 HIS A N 1
ATOM 698 C CA . HIS A 1 93 ? 48.354 9.803 -32.291 1.00 52.12 93 HIS A CA 1
ATOM 699 C C . HIS A 1 93 ? 49.477 9.409 -31.326 1.00 52.12 93 HIS A C 1
ATOM 701 O O . HIS A 1 93 ? 49.245 8.793 -30.284 1.00 52.12 93 HIS A O 1
ATOM 707 N N . ALA A 1 94 ? 50.706 9.785 -31.670 1.00 47.38 94 ALA A N 1
ATOM 708 C CA . ALA A 1 94 ? 51.900 9.512 -30.881 1.00 47.38 94 ALA A CA 1
ATOM 709 C C . ALA A 1 94 ? 52.449 10.748 -30.149 1.00 47.38 94 ALA A C 1
ATOM 711 O O . ALA A 1 94 ? 53.638 10.773 -29.867 1.00 47.38 94 ALA A O 1
ATOM 712 N N . ASP A 1 95 ? 51.640 11.763 -29.833 1.00 48.12 95 ASP A N 1
ATOM 713 C CA . ASP A 1 95 ? 52.136 13.005 -29.216 1.00 48.12 95 ASP A CA 1
ATOM 714 C C . ASP A 1 95 ? 51.021 14.016 -28.905 1.00 48.12 95 ASP A C 1
ATOM 716 O O . ASP A 1 95 ? 51.013 15.113 -29.432 1.00 48.12 95 ASP A O 1
ATOM 720 N N . GLY A 1 96 ? 50.098 13.677 -27.999 1.00 52.25 96 GLY A N 1
ATOM 721 C CA . GLY A 1 96 ? 49.450 14.646 -27.089 1.00 52.25 96 GLY A CA 1
ATOM 722 C C . GLY A 1 96 ? 48.743 15.896 -27.651 1.00 52.25 96 GLY A C 1
ATOM 723 O O . GLY A 1 96 ? 48.372 16.757 -26.857 1.00 52.25 96 GLY A O 1
ATOM 724 N N . GLU A 1 97 ? 48.530 16.019 -28.957 1.00 53.38 97 GLU A N 1
ATOM 725 C CA . GLU A 1 97 ? 47.841 17.146 -29.581 1.00 53.38 97 GLU A CA 1
ATOM 726 C C . GLU A 1 97 ? 46.356 16.813 -29.771 1.00 53.38 97 GLU A C 1
ATOM 728 O O . GLU A 1 97 ? 45.973 15.835 -30.413 1.00 53.38 97 GLU A O 1
ATOM 733 N N . CYS A 1 98 ? 45.505 17.630 -29.150 1.00 51.62 98 CYS A N 1
ATOM 734 C CA . CYS A 1 98 ? 44.053 17.541 -29.247 1.00 51.62 98 CYS A CA 1
ATOM 735 C C . CYS A 1 98 ? 43.581 17.930 -30.662 1.00 51.62 98 CYS A C 1
ATOM 737 O O . CYS A 1 98 ? 44.074 18.898 -31.236 1.00 51.62 98 CYS A O 1
ATOM 739 N N . CYS A 1 99 ? 42.576 17.224 -31.194 1.00 54.47 99 CYS A N 1
ATOM 740 C CA . CYS A 1 99 ? 42.027 17.357 -32.558 1.00 54.47 99 CYS A CA 1
ATOM 741 C C . CYS A 1 99 ? 41.313 18.694 -32.883 1.00 54.47 99 CYS A C 1
ATOM 743 O O . CYS A 1 99 ? 40.600 18.798 -33.879 1.00 54.47 99 CYS A O 1
ATOM 745 N N . CYS A 1 100 ? 41.491 19.738 -32.077 1.00 51.78 100 CYS A N 1
ATOM 746 C CA . CYS A 1 100 ? 40.932 21.065 -32.322 1.00 51.78 100 CYS A CA 1
ATOM 747 C C . CYS A 1 100 ? 42.072 21.990 -32.758 1.00 51.78 100 CYS A C 1
ATOM 749 O O . CYS A 1 100 ? 42.636 22.699 -31.932 1.00 51.78 100 CYS A O 1
ATOM 751 N N . GLY A 1 101 ? 42.450 21.926 -34.039 1.00 46.47 101 GLY A N 1
ATOM 752 C CA . GLY A 1 101 ? 43.642 22.564 -34.611 1.00 46.47 101 GLY A CA 1
ATOM 753 C C . GLY A 1 101 ? 43.752 24.083 -34.419 1.00 46.47 101 GLY A C 1
ATOM 754 O O . GLY A 1 101 ? 43.490 24.856 -35.340 1.00 46.47 101 GLY A O 1
ATOM 755 N N . GLY A 1 102 ? 44.222 24.511 -33.253 1.00 46.41 102 GLY A N 1
ATOM 756 C CA . GLY A 1 102 ? 44.595 25.888 -32.967 1.00 46.41 102 GLY A CA 1
ATOM 757 C C . GLY A 1 102 ? 45.461 25.989 -31.716 1.00 46.41 102 GLY A C 1
ATOM 758 O O . GLY A 1 102 ? 45.261 25.256 -30.750 1.00 46.41 102 GLY A O 1
ATOM 759 N N . GLU A 1 103 ? 46.417 26.920 -31.734 1.00 50.47 103 GLU A N 1
ATOM 760 C CA . GLU A 1 103 ? 47.195 27.333 -30.562 1.00 50.47 103 GLU A CA 1
ATOM 761 C C . GLU A 1 103 ? 46.261 28.060 -29.582 1.00 50.47 103 GLU A C 1
ATOM 763 O O . GLU A 1 103 ? 46.154 29.286 -29.579 1.00 50.47 103 GLU A O 1
ATOM 768 N N . HIS A 1 104 ? 45.508 27.298 -28.792 1.00 45.28 104 HIS A N 1
ATOM 769 C CA . HIS A 1 104 ? 44.687 27.850 -27.726 1.00 45.28 104 HIS A CA 1
ATOM 770 C C . HIS A 1 104 ? 45.513 27.911 -26.436 1.00 45.28 104 HIS A C 1
ATOM 772 O O . HIS A 1 104 ? 45.715 26.909 -25.751 1.00 45.28 104 HIS A O 1
ATOM 778 N N . ASP A 1 105 ? 45.989 29.112 -26.102 1.00 47.88 105 ASP A N 1
ATOM 779 C CA . ASP A 1 105 ? 46.543 29.419 -24.785 1.00 47.88 105 ASP A CA 1
ATOM 780 C C . ASP A 1 105 ? 45.420 29.330 -23.737 1.00 47.88 105 ASP A C 1
ATOM 782 O O . ASP A 1 105 ? 44.556 30.205 -23.626 1.00 47.88 105 ASP A O 1
ATOM 786 N N . HIS A 1 106 ? 45.419 28.253 -22.953 1.00 54.41 106 HIS A N 1
ATOM 787 C CA . HIS A 1 106 ? 44.520 28.074 -21.814 1.00 54.41 106 HIS A CA 1
ATOM 788 C C . HIS A 1 106 ? 44.992 28.917 -20.622 1.00 54.41 106 HIS A C 1
ATOM 790 O O . HIS A 1 106 ? 45.494 28.383 -19.635 1.00 54.41 106 HIS A O 1
ATOM 796 N N . ALA A 1 107 ? 44.863 30.241 -20.718 1.00 45.44 107 ALA A N 1
ATOM 797 C CA . ALA A 1 107 ? 45.205 31.120 -19.606 1.00 45.44 107 ALA A CA 1
ATOM 798 C C . ALA A 1 107 ? 44.070 31.244 -18.574 1.00 45.44 107 ALA A C 1
ATOM 800 O O . ALA A 1 107 ? 44.370 31.227 -17.386 1.00 45.44 107 ALA A O 1
ATOM 801 N N . ASP A 1 108 ? 42.784 31.293 -18.966 1.00 48.78 108 ASP A N 1
ATOM 802 C CA . ASP A 1 108 ? 41.787 31.878 -18.044 1.00 48.78 108 ASP A CA 1
ATOM 803 C C . ASP A 1 108 ? 40.420 31.178 -17.897 1.00 48.78 108 ASP A C 1
ATOM 805 O O . ASP A 1 108 ? 39.573 31.730 -17.206 1.00 48.78 108 ASP A O 1
ATOM 809 N N . HIS A 1 109 ? 40.161 29.982 -18.446 1.00 46.12 109 HIS A N 1
ATOM 810 C CA . HIS A 1 109 ? 38.913 29.259 -18.121 1.00 46.12 109 HIS A CA 1
ATOM 811 C C . HIS A 1 109 ? 39.078 27.730 -18.091 1.00 46.12 109 HIS A C 1
ATOM 813 O O . HIS A 1 109 ? 39.114 27.055 -19.115 1.00 46.12 109 HIS A O 1
ATOM 819 N N . GLU A 1 110 ? 39.214 27.233 -16.860 1.00 51.09 110 GLU A N 1
ATOM 820 C CA . GLU A 1 110 ? 38.800 25.937 -16.299 1.00 51.09 110 GLU A CA 1
ATOM 821 C C . GLU A 1 110 ? 38.369 24.839 -17.286 1.00 51.09 110 GLU A C 1
ATOM 823 O O . GLU A 1 110 ? 37.212 24.426 -17.338 1.00 51.09 110 GLU A O 1
ATOM 828 N N . CYS A 1 111 ? 39.339 24.262 -17.990 1.00 56.97 111 CYS A N 1
ATOM 829 C CA . CYS A 1 111 ? 39.186 22.925 -18.543 1.00 56.97 111 CYS A CA 1
ATOM 830 C C . CYS A 1 111 ? 39.600 21.925 -17.448 1.00 56.97 111 CYS A C 1
ATOM 832 O O . CYS A 1 111 ? 40.784 21.716 -17.196 1.00 56.97 111 CYS A O 1
ATOM 834 N N . CYS A 1 112 ? 38.611 21.373 -16.740 1.00 53.66 112 CYS A N 1
ATOM 835 C CA . CYS A 1 112 ? 38.765 20.336 -15.711 1.00 53.66 112 CYS A CA 1
ATOM 836 C C . CYS A 1 112 ? 39.633 20.725 -14.487 1.00 53.66 112 CYS A C 1
ATOM 838 O O . CYS A 1 112 ? 40.678 20.137 -14.200 1.00 53.66 112 CYS A O 1
ATOM 840 N N . GLY A 1 113 ? 39.154 21.690 -13.697 1.00 39.25 113 GLY A N 1
ATOM 841 C CA . GLY A 1 113 ? 39.732 22.059 -12.403 1.00 39.25 113 GLY A CA 1
ATOM 842 C C . GLY A 1 113 ? 39.266 21.187 -11.228 1.00 39.25 113 GLY A C 1
ATOM 843 O O . GLY A 1 113 ? 38.482 21.635 -10.404 1.00 39.25 113 GLY A O 1
ATOM 844 N N . GLY A 1 114 ? 39.822 19.978 -11.103 1.00 47.22 114 GLY A N 1
ATOM 845 C CA . GLY A 1 114 ? 40.211 19.426 -9.797 1.00 47.22 114 GLY A CA 1
ATOM 846 C C . GLY A 1 114 ? 39.154 18.747 -8.915 1.00 47.22 114 GLY A C 1
ATOM 847 O O . GLY A 1 114 ? 38.777 19.260 -7.869 1.00 47.22 114 GLY A O 1
ATOM 848 N N . SER A 1 115 ? 38.837 17.487 -9.198 1.00 44.53 115 SER A N 1
ATOM 849 C CA . SER A 1 115 ? 38.987 16.414 -8.200 1.00 44.53 115 SER A CA 1
ATOM 850 C C . SER A 1 115 ? 38.924 15.052 -8.888 1.00 44.53 115 SER A C 1
ATOM 852 O O . SER A 1 115 ? 38.220 14.837 -9.864 1.00 44.53 115 SER A O 1
ATOM 854 N N . SER A 1 116 ? 39.765 14.148 -8.410 1.00 47.78 116 SER A N 1
ATOM 855 C CA . SER A 1 116 ? 39.946 12.780 -8.884 1.00 47.78 116 SER A CA 1
ATOM 856 C C . SER A 1 116 ? 38.629 11.997 -8.984 1.00 47.78 116 SER A C 1
ATOM 858 O O . SER A 1 116 ? 38.091 11.589 -7.954 1.00 47.78 116 SER A O 1
ATOM 860 N N . HIS A 1 117 ? 38.166 11.698 -10.200 1.00 43.16 117 HIS A N 1
ATOM 861 C CA . HIS A 1 117 ? 37.096 10.723 -10.428 1.00 43.16 117 HIS A CA 1
ATOM 862 C C . HIS A 1 117 ? 37.656 9.295 -10.356 1.00 43.16 117 HIS A C 1
ATOM 864 O O . HIS A 1 117 ? 37.908 8.639 -11.363 1.00 43.16 117 HIS A O 1
ATOM 870 N N . HIS A 1 118 ? 37.883 8.810 -9.135 1.00 47.06 118 HIS A N 1
ATOM 871 C CA . HIS A 1 118 ? 37.943 7.376 -8.872 1.00 47.06 118 HIS A CA 1
ATOM 872 C C . HIS A 1 118 ? 36.549 6.905 -8.454 1.00 47.06 118 HIS A C 1
ATOM 874 O O . HIS A 1 118 ? 36.136 7.137 -7.321 1.00 47.06 118 HIS A O 1
ATOM 880 N N . GLY A 1 119 ? 35.869 6.211 -9.369 1.00 41.69 119 GLY A N 1
ATOM 881 C CA . GLY A 1 119 ? 34.657 5.440 -9.092 1.00 41.69 119 GLY A CA 1
ATOM 882 C C . GLY A 1 119 ? 33.398 6.008 -9.740 1.00 41.69 119 GLY A C 1
ATOM 883 O O . GLY A 1 119 ? 32.789 6.905 -9.177 1.00 41.69 119 GLY A O 1
ATOM 884 N N . GLY A 1 120 ? 33.012 5.405 -10.870 1.00 49.38 120 GLY A N 1
ATOM 885 C CA . GLY A 1 120 ? 31.663 5.461 -11.443 1.00 49.38 120 GLY A CA 1
ATOM 886 C C . GLY A 1 120 ? 31.309 6.754 -12.179 1.00 49.38 120 GLY A C 1
ATOM 887 O O . GLY A 1 120 ? 31.171 7.794 -11.557 1.00 49.38 120 GLY A O 1
ATOM 888 N N . GLU A 1 121 ? 31.111 6.630 -13.494 1.00 53.19 121 GLU A N 1
ATOM 889 C CA . GLU A 1 121 ? 30.375 7.564 -14.363 1.00 53.19 121 GLU A CA 1
ATOM 890 C C . GLU A 1 121 ? 31.011 8.948 -14.600 1.00 53.19 121 GLU A C 1
ATOM 892 O O . GLU A 1 121 ? 30.705 9.945 -13.953 1.00 53.19 121 GLU A O 1
ATOM 897 N N . CYS A 1 122 ? 31.848 9.027 -15.640 1.00 42.03 122 CYS A N 1
ATOM 898 C CA . CYS A 1 122 ? 32.073 10.266 -16.384 1.00 42.03 122 CYS A CA 1
ATOM 899 C C . CYS A 1 122 ? 31.672 10.014 -17.840 1.00 42.03 122 CYS A C 1
ATOM 901 O O . CYS A 1 122 ? 32.485 9.617 -18.673 1.00 42.03 122 CYS A O 1
ATOM 903 N N . GLY A 1 123 ? 30.375 10.165 -18.110 1.00 48.19 123 GLY A N 1
ATOM 904 C CA . GLY A 1 123 ? 29.824 10.184 -19.455 1.00 48.19 123 GLY A CA 1
ATOM 905 C C . GLY A 1 123 ? 29.966 11.583 -20.035 1.00 48.19 123 GLY A C 1
ATOM 906 O O . GLY A 1 123 ? 29.085 12.419 -19.863 1.00 48.19 123 GLY A O 1
ATOM 907 N N . CYS A 1 124 ? 31.048 11.841 -20.764 1.00 49.44 124 CYS A N 1
ATOM 908 C CA . CYS A 1 124 ? 31.091 12.934 -21.733 1.00 49.44 124 CYS A CA 1
ATOM 909 C C . CYS A 1 124 ? 30.277 12.548 -22.984 1.00 49.44 124 CYS A C 1
ATOM 911 O O . CYS A 1 124 ? 30.783 12.491 -24.100 1.00 49.44 124 CYS A O 1
ATOM 913 N N . GLY A 1 125 ? 28.989 12.272 -22.767 1.00 46.50 125 GLY A N 1
ATOM 914 C CA . GLY A 1 125 ? 27.945 12.268 -23.780 1.00 46.50 125 GLY A CA 1
ATOM 915 C C . GLY A 1 125 ? 27.344 13.668 -23.853 1.00 46.50 125 GLY A C 1
ATOM 916 O O . GLY A 1 125 ? 27.123 14.308 -22.828 1.00 46.50 125 GLY A O 1
ATOM 917 N N . GLY A 1 126 ? 27.146 14.165 -25.072 1.00 46.06 126 GLY A N 1
ATOM 918 C CA . GLY A 1 126 ? 26.789 15.546 -25.375 1.00 46.06 126 GLY A CA 1
ATOM 919 C C . GLY A 1 126 ? 25.773 16.177 -24.423 1.00 46.06 126 GLY A C 1
ATOM 920 O O . GLY A 1 126 ? 24.590 15.840 -24.430 1.00 46.06 126 GLY A O 1
ATOM 921 N N . HIS A 1 127 ? 26.231 17.190 -23.691 1.00 43.72 127 HIS A N 1
ATOM 922 C CA . HIS A 1 127 ? 25.363 18.204 -23.116 1.00 43.72 127 HIS A CA 1
ATOM 923 C C . HIS A 1 127 ? 24.664 18.955 -24.259 1.00 43.72 127 HIS A C 1
ATOM 925 O O . HIS A 1 127 ? 25.084 20.031 -24.679 1.00 43.72 127 HIS A O 1
ATOM 931 N N . LYS A 1 128 ? 23.546 18.417 -24.752 1.00 48.78 128 LYS A N 1
ATOM 932 C CA . LYS A 1 128 ? 22.463 19.280 -25.215 1.00 48.78 128 LYS A CA 1
ATOM 933 C C . LYS A 1 128 ? 21.840 19.875 -23.961 1.00 48.78 128 LYS A C 1
ATOM 935 O O . LYS A 1 128 ? 20.853 19.361 -23.443 1.00 48.78 128 LYS A O 1
ATOM 940 N N . HIS A 1 129 ? 22.427 20.966 -23.474 1.00 45.78 129 HIS A N 1
ATOM 941 C CA . HIS A 1 129 ? 21.644 21.948 -22.742 1.00 45.78 129 HIS A CA 1
ATOM 942 C C . HIS A 1 129 ? 20.602 22.478 -23.730 1.00 45.78 129 HIS A C 1
ATOM 944 O O . HIS A 1 129 ? 20.837 23.438 -24.453 1.00 45.78 129 HIS A O 1
ATOM 950 N N . SER A 1 130 ? 19.458 21.799 -23.817 1.00 54.28 130 SER A N 1
ATOM 951 C CA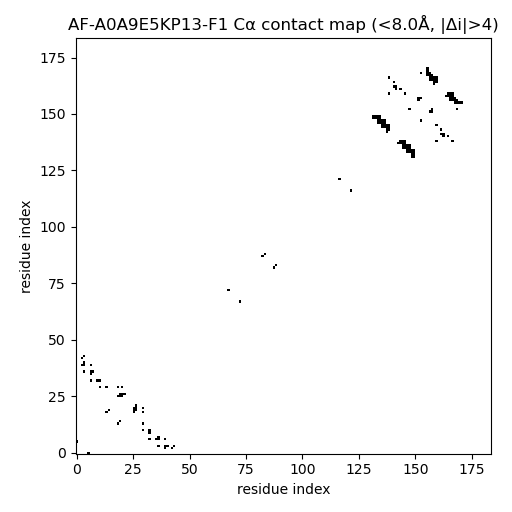 . SER A 1 130 ? 18.227 22.517 -24.104 1.00 54.28 130 SER A CA 1
ATOM 952 C C . SER A 1 130 ? 18.123 23.529 -22.976 1.00 54.28 130 SER A C 1
ATOM 954 O O . SER A 1 130 ? 17.925 23.135 -21.828 1.00 54.28 130 SER A O 1
ATOM 956 N N . GLU A 1 131 ? 18.384 24.797 -23.268 1.00 59.12 131 GLU A N 1
ATOM 957 C CA . GLU A 1 131 ? 18.222 25.891 -22.318 1.00 59.12 131 GLU A CA 1
ATOM 958 C C . GLU A 1 131 ? 16.724 26.029 -22.018 1.00 59.12 131 GLU A C 1
ATOM 960 O O . GLU A 1 131 ? 16.036 26.871 -22.579 1.00 59.12 131 GLU A O 1
ATOM 965 N N . THR A 1 132 ? 16.171 25.143 -21.187 1.00 58.72 132 THR A N 1
ATOM 966 C CA . THR A 1 132 ? 14.836 25.328 -20.617 1.00 58.72 132 THR A CA 1
ATOM 967 C C . THR A 1 132 ? 14.902 26.574 -19.746 1.00 58.72 132 THR A C 1
ATOM 969 O O . THR A 1 132 ? 15.550 26.569 -18.696 1.00 58.72 132 THR A O 1
ATOM 972 N N . VAL A 1 133 ? 14.309 27.663 -20.232 1.00 69.88 133 VAL A N 1
ATOM 973 C CA . VAL A 1 133 ? 14.284 28.956 -19.552 1.00 69.88 133 VAL A CA 1
ATOM 974 C C . VAL A 1 133 ? 13.215 28.907 -18.461 1.00 69.88 133 VAL A C 1
ATOM 976 O O . VAL A 1 133 ? 12.034 28.709 -18.737 1.00 69.88 133 VAL A O 1
ATOM 979 N N . PHE A 1 134 ? 13.641 29.094 -17.212 1.00 79.56 134 PHE A N 1
ATOM 980 C CA . PHE A 1 134 ? 12.756 29.181 -16.051 1.00 79.56 134 PHE A CA 1
ATOM 981 C C . PHE A 1 134 ? 12.577 30.645 -15.638 1.00 79.56 134 PHE A C 1
ATOM 983 O O . PHE A 1 134 ? 13.549 31.401 -15.576 1.00 79.56 134 PHE A O 1
ATOM 990 N N . TYR A 1 135 ? 11.351 31.032 -15.289 1.00 82.56 135 TYR A N 1
ATOM 991 C CA . TYR A 1 135 ? 11.019 32.367 -14.794 1.00 82.56 135 TYR A CA 1
ATOM 992 C C . TYR A 1 135 ? 10.654 32.328 -13.310 1.00 82.56 135 TYR A C 1
ATOM 994 O O . TYR A 1 135 ? 9.911 31.456 -12.856 1.00 82.56 135 TYR A O 1
ATOM 1002 N N . GLU A 1 136 ? 11.136 33.306 -12.543 1.00 84.12 136 GLU A N 1
ATOM 1003 C CA . GLU A 1 136 ? 10.750 33.481 -11.142 1.00 84.12 136 GLU A CA 1
ATOM 1004 C C . GLU A 1 136 ? 9.582 34.462 -11.019 1.00 84.12 136 GLU A C 1
ATOM 1006 O O . GLU A 1 136 ? 9.686 35.639 -11.367 1.00 84.12 136 GLU A O 1
ATOM 1011 N N . VAL A 1 137 ?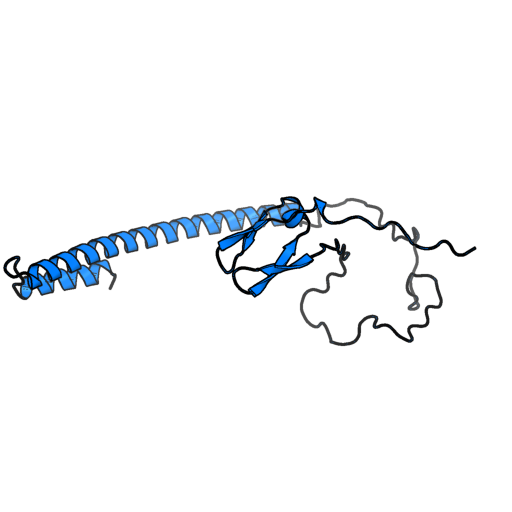 8.463 33.987 -10.474 1.00 84.38 137 VAL A N 1
ATOM 1012 C CA . VAL A 1 137 ? 7.250 34.783 -10.263 1.00 84.38 137 VAL A CA 1
ATOM 1013 C C . VAL A 1 137 ? 6.937 34.846 -8.772 1.00 84.38 137 VAL A C 1
ATOM 1015 O O . VAL A 1 137 ? 6.958 33.841 -8.066 1.00 84.38 137 VAL A O 1
ATOM 1018 N N . SER A 1 138 ? 6.608 36.035 -8.268 1.00 86.31 138 SER A N 1
ATOM 1019 C CA . SER A 1 138 ? 6.160 36.214 -6.882 1.00 86.31 138 SER A CA 1
ATOM 1020 C C . SER A 1 138 ? 4.638 36.131 -6.791 1.00 86.31 138 SER A C 1
ATOM 1022 O O . SER A 1 138 ? 3.932 36.929 -7.403 1.00 86.31 138 SER A O 1
ATOM 1024 N N . CYS A 1 139 ? 4.112 35.197 -5.996 1.00 86.19 139 CYS A N 1
ATOM 1025 C CA . CYS A 1 139 ? 2.669 35.078 -5.793 1.00 86.19 139 CYS A CA 1
ATOM 1026 C C . CYS A 1 139 ? 2.124 36.277 -4.980 1.00 86.19 139 CYS A C 1
ATOM 1028 O O . CYS A 1 139 ? 2.557 36.468 -3.840 1.00 86.19 139 CYS A O 1
ATOM 1030 N N . PRO A 1 140 ? 1.127 37.038 -5.473 1.00 85.88 140 PRO A N 1
ATOM 1031 C CA . PRO A 1 140 ? 0.560 38.185 -4.758 1.00 85.88 140 PRO A CA 1
ATOM 1032 C C . PRO A 1 140 ? -0.244 37.792 -3.509 1.00 85.88 140 PRO A C 1
ATOM 1034 O O . PRO A 1 140 ? -0.370 38.591 -2.585 1.00 85.88 140 PRO A O 1
ATOM 1037 N N . ALA A 1 141 ? -0.771 36.564 -3.454 1.00 84.06 141 ALA A N 1
ATOM 1038 C CA . ALA A 1 141 ? -1.583 36.094 -2.332 1.00 84.06 141 ALA A CA 1
ATOM 1039 C C . ALA A 1 141 ? -0.746 35.629 -1.129 1.00 84.06 141 ALA A C 1
ATOM 1041 O O . ALA A 1 141 ? -1.149 35.833 0.014 1.00 84.06 141 ALA A O 1
ATOM 1042 N N . CYS A 1 142 ? 0.415 35.005 -1.360 1.00 88.19 142 CYS A N 1
ATOM 1043 C CA . CYS A 1 142 ? 1.238 34.441 -0.281 1.00 88.19 142 CYS A CA 1
ATOM 1044 C C . CYS A 1 142 ? 2.665 34.997 -0.189 1.00 88.19 142 CYS A C 1
ATOM 1046 O O . CYS A 1 142 ? 3.379 34.660 0.755 1.00 88.19 142 CYS A O 1
ATOM 1048 N N . GLY A 1 143 ? 3.091 35.826 -1.144 1.00 82.31 143 GLY A N 1
ATOM 1049 C CA . GLY A 1 143 ? 4.400 36.482 -1.153 1.00 82.31 143 GLY A CA 1
ATOM 1050 C C . GLY A 1 143 ? 5.594 35.552 -1.385 1.00 82.31 143 GLY A C 1
ATOM 1051 O O . GLY A 1 143 ? 6.729 35.999 -1.249 1.00 82.31 143 GLY A O 1
ATOM 1052 N N . LYS A 1 144 ? 5.369 34.270 -1.705 1.00 87.38 144 LYS A N 1
ATOM 1053 C CA . LYS A 1 144 ? 6.447 33.325 -2.026 1.00 87.38 144 LYS A CA 1
ATOM 1054 C C . LYS A 1 144 ? 6.792 33.376 -3.510 1.00 87.38 144 LYS A C 1
ATOM 1056 O O . LYS A 1 144 ? 5.896 33.477 -4.351 1.00 87.38 144 LYS A O 1
ATOM 1061 N N . THR A 1 145 ? 8.084 33.280 -3.800 1.00 86.44 145 THR A N 1
ATOM 1062 C CA . THR A 1 145 ? 8.618 33.109 -5.148 1.00 86.44 145 THR A CA 1
ATOM 1063 C C . THR A 1 145 ? 8.426 31.666 -5.601 1.00 86.44 145 THR A C 1
ATOM 1065 O O . THR A 1 145 ? 8.641 30.727 -4.832 1.00 86.44 145 THR A O 1
ATOM 1068 N N . ILE A 1 146 ? 7.964 31.500 -6.834 1.00 85.06 146 ILE A N 1
ATOM 1069 C CA . ILE A 1 146 ? 7.784 30.211 -7.499 1.00 85.06 146 ILE A CA 1
ATOM 1070 C C . ILE A 1 146 ? 8.508 30.244 -8.846 1.00 85.06 146 ILE A C 1
ATOM 1072 O O . ILE A 1 146 ? 8.564 31.288 -9.493 1.00 85.06 146 ILE A O 1
ATOM 1076 N N . THR A 1 147 ? 9.060 29.106 -9.251 1.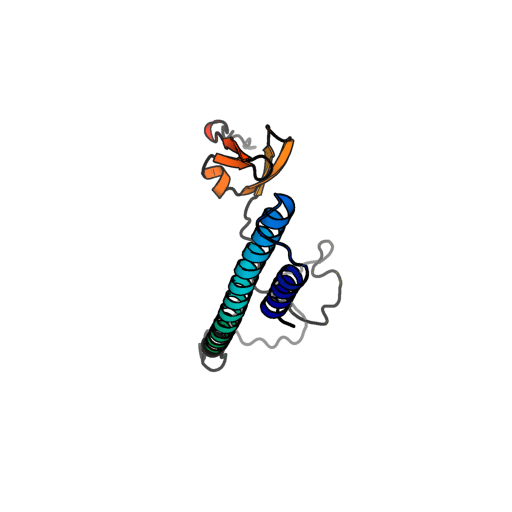00 83.88 147 THR A N 1
ATOM 1077 C CA . THR A 1 147 ? 9.711 28.915 -10.551 1.00 83.88 147 THR A CA 1
ATOM 1078 C C . THR A 1 147 ? 8.708 28.324 -11.531 1.00 83.88 147 THR A C 1
ATOM 1080 O O . THR A 1 147 ? 8.053 27.331 -11.203 1.00 83.88 147 THR A O 1
ATOM 1083 N N . VAL A 1 148 ? 8.566 28.939 -12.700 1.00 85.81 148 VAL A N 1
ATOM 1084 C CA . VAL A 1 148 ? 7.582 28.560 -13.719 1.00 85.81 148 VAL A CA 1
ATOM 1085 C C . VAL A 1 148 ? 8.269 28.448 -15.079 1.00 85.81 148 VAL A C 1
ATOM 1087 O O . VAL A 1 148 ? 9.065 29.313 -15.442 1.00 85.81 148 VAL A O 1
ATOM 1090 N N . ASP A 1 149 ? 7.951 27.386 -15.815 1.00 88.38 149 ASP A N 1
ATOM 1091 C CA . ASP A 1 149 ? 8.449 27.128 -17.169 1.00 88.38 149 ASP A CA 1
ATOM 1092 C C . ASP A 1 149 ? 7.745 28.005 -18.216 1.00 88.38 149 ASP A C 1
ATOM 1094 O O . ASP A 1 149 ? 6.588 28.398 -18.032 1.00 88.38 149 ASP A O 1
ATOM 1098 N N . GLU A 1 150 ? 8.401 28.254 -19.352 1.00 83.44 150 GLU A N 1
ATOM 1099 C CA . GLU A 1 150 ? 7.820 28.998 -20.482 1.00 83.44 150 GLU A CA 1
ATOM 1100 C C . GLU A 1 150 ? 6.503 28.377 -20.983 1.00 83.44 150 GLU A C 1
ATOM 1102 O O . GLU A 1 150 ? 5.519 29.090 -21.186 1.00 83.44 150 GLU A O 1
ATOM 1107 N N . ASP A 1 151 ? 6.435 27.046 -21.078 1.00 82.19 151 ASP A N 1
ATOM 1108 C CA . ASP A 1 151 ? 5.227 26.329 -21.507 1.00 82.19 151 ASP A CA 1
ATOM 1109 C C . ASP A 1 151 ? 4.040 26.575 -20.564 1.00 82.19 151 ASP A C 1
ATOM 1111 O O . ASP A 1 151 ? 2.891 26.697 -20.991 1.00 82.19 151 ASP A O 1
ATOM 1115 N N . VAL A 1 152 ? 4.309 26.676 -19.261 1.00 81.25 152 VAL A N 1
ATOM 1116 C CA . VAL A 1 152 ? 3.284 26.900 -18.236 1.00 81.25 152 VAL A CA 1
ATOM 1117 C C . VAL A 1 152 ? 2.823 28.357 -18.236 1.00 81.25 152 VAL A C 1
ATOM 1119 O O . VAL A 1 152 ? 1.638 28.627 -18.024 1.00 81.25 152 VAL A O 1
ATOM 1122 N N . LEU A 1 153 ? 3.724 29.297 -18.528 1.00 77.88 153 LEU A N 1
ATOM 1123 C CA . LEU A 1 153 ? 3.367 30.699 -18.749 1.00 77.88 153 LEU A CA 1
ATOM 1124 C C . LEU A 1 153 ? 2.530 30.881 -20.020 1.00 77.88 153 LEU A C 1
ATOM 1126 O O . LEU A 1 153 ? 1.571 31.651 -19.999 1.00 77.88 153 LEU A O 1
ATOM 1130 N N . ALA A 1 154 ? 2.816 30.126 -21.083 1.00 77.81 154 ALA A N 1
ATOM 1131 C CA . ALA A 1 154 ? 2.060 30.170 -22.335 1.00 77.81 154 ALA A CA 1
ATOM 1132 C C . ALA A 1 154 ? 0.598 29.707 -22.180 1.00 77.81 154 ALA A C 1
ATOM 1134 O O . ALA A 1 154 ? -0.273 30.125 -22.944 1.00 77.81 154 ALA A O 1
ATOM 1135 N N . LEU A 1 155 ? 0.292 28.884 -21.167 1.00 81.75 155 LEU A N 1
ATOM 1136 C CA . LEU A 1 155 ? -1.086 28.511 -20.816 1.00 81.75 155 LEU A CA 1
ATOM 1137 C C . LEU A 1 155 ? -1.878 29.673 -20.188 1.00 81.75 155 LEU A C 1
ATOM 1139 O O . LEU A 1 155 ? -3.104 29.594 -20.073 1.00 81.75 155 LEU A O 1
ATOM 1143 N N . GLY A 1 156 ? -1.196 30.738 -19.758 1.00 76.56 156 GLY A N 1
ATOM 1144 C CA . GLY A 1 156 ? -1.790 31.963 -19.225 1.00 76.56 156 GLY A CA 1
ATOM 1145 C C . GLY A 1 156 ? -2.366 31.843 -17.813 1.00 76.56 156 GLY A C 1
ATOM 1146 O O . GLY A 1 156 ? -2.777 32.856 -17.250 1.00 76.56 156 GLY A O 1
ATOM 1147 N N . LYS A 1 157 ? -2.420 30.641 -17.211 1.00 83.69 157 LYS A N 1
ATOM 1148 C CA . LYS A 1 157 ? -2.925 30.421 -15.841 1.00 83.69 157 LYS A CA 1
ATOM 1149 C C . LYS A 1 157 ? -2.205 29.271 -15.131 1.00 83.69 157 LYS A C 1
ATOM 1151 O O . LYS A 1 157 ? -2.126 28.173 -15.676 1.00 83.69 157 LYS A O 1
ATOM 1156 N N . ILE A 1 158 ? -1.787 29.475 -13.879 1.00 87.69 158 ILE A N 1
ATOM 1157 C CA . ILE A 1 158 ? -1.282 28.406 -12.991 1.00 87.69 158 ILE A CA 1
ATOM 1158 C C . ILE A 1 158 ? -1.787 28.588 -11.553 1.00 87.69 158 ILE A C 1
ATOM 1160 O O . ILE A 1 158 ? -1.950 29.703 -11.065 1.00 87.69 158 ILE A O 1
ATOM 1164 N N . GLN A 1 159 ? -2.026 27.481 -10.845 1.00 87.44 159 GLN A N 1
ATOM 1165 C CA . GLN A 1 159 ? -2.310 27.495 -9.408 1.00 87.44 159 GLN A CA 1
ATOM 1166 C C . GLN A 1 159 ? -1.020 27.622 -8.609 1.00 87.44 159 GLN A C 1
ATOM 1168 O O . GLN A 1 159 ? -0.095 26.828 -8.778 1.00 87.44 159 GLN A O 1
ATOM 1173 N N . CYS A 1 160 ? -0.967 28.579 -7.686 1.00 86.50 160 CYS A N 1
ATOM 1174 C CA . CYS A 1 160 ? 0.168 28.690 -6.786 1.00 86.50 160 CYS A CA 1
ATOM 1175 C C . CYS A 1 160 ? 0.275 27.415 -5.923 1.00 86.50 160 CYS A C 1
ATOM 1177 O O . CYS A 1 160 ? -0.637 27.150 -5.135 1.00 86.50 160 CYS A O 1
ATOM 1179 N N . PRO A 1 161 ? 1.395 26.669 -5.960 1.00 87.31 161 PRO A N 1
ATOM 1180 C CA . PRO A 1 161 ? 1.554 25.435 -5.184 1.00 87.31 161 PRO A CA 1
ATOM 1181 C C . PRO A 1 161 ? 1.555 25.675 -3.669 1.00 87.31 161 PRO A C 1
ATOM 1183 O O . PRO A 1 161 ? 1.369 24.750 -2.884 1.00 87.31 161 PRO A O 1
ATOM 1186 N N . ASN A 1 162 ? 1.766 26.922 -3.238 1.00 82.31 162 ASN A N 1
ATOM 1187 C CA . ASN A 1 162 ? 1.850 27.263 -1.827 1.00 82.31 162 ASN A CA 1
ATOM 1188 C C . ASN A 1 162 ? 0.514 27.700 -1.197 1.00 82.31 162 ASN A C 1
ATOM 1190 O O . ASN A 1 162 ? 0.341 27.538 0.009 1.00 82.31 162 ASN A O 1
ATOM 1194 N N . CYS A 1 163 ? -0.410 28.290 -1.958 1.00 89.25 163 CYS A N 1
ATOM 1195 C CA . CYS A 1 163 ? -1.687 28.770 -1.406 1.00 89.25 163 CYS A CA 1
ATOM 1196 C C . CYS A 1 163 ? -2.926 28.383 -2.217 1.00 89.25 163 CYS A C 1
ATOM 1198 O O . CYS A 1 163 ? -4.034 28.636 -1.756 1.00 89.25 163 CYS A O 1
ATOM 1200 N N . GLY A 1 164 ? -2.760 27.770 -3.391 1.00 83.56 164 GLY A N 1
ATOM 1201 C CA . GLY A 1 164 ? -3.862 27.346 -4.255 1.00 83.56 164 GLY A CA 1
ATOM 1202 C C . GLY A 1 164 ? -4.564 28.480 -5.005 1.00 83.56 164 GLY A C 1
ATOM 1203 O O . GLY A 1 164 ? -5.549 28.223 -5.689 1.00 83.56 164 GLY A O 1
ATOM 1204 N N . GLU A 1 165 ? -4.076 29.720 -4.897 1.00 86.06 165 GLU A N 1
ATOM 1205 C CA . GLU A 1 165 ? -4.625 30.855 -5.644 1.00 86.06 165 GLU A CA 1
ATOM 1206 C C . GLU A 1 165 ? -4.314 30.716 -7.141 1.00 86.06 165 GLU A C 1
ATOM 1208 O O . GLU A 1 165 ? -3.193 30.353 -7.510 1.00 86.06 165 GLU A O 1
ATOM 1213 N N . MET A 1 166 ? -5.291 31.021 -7.998 1.00 85.06 166 MET A N 1
ATOM 1214 C CA . MET A 1 166 ? -5.113 31.035 -9.452 1.00 85.06 166 MET A CA 1
ATOM 1215 C C . MET A 1 166 ? -4.378 32.310 -9.869 1.00 85.06 166 MET A C 1
ATOM 1217 O O . MET A 1 166 ? -4.885 33.415 -9.690 1.00 85.06 166 MET A O 1
ATOM 1221 N N . LEU A 1 167 ? -3.183 32.148 -10.428 1.00 84.44 167 LEU A N 1
ATOM 1222 C CA . LEU A 1 167 ? -2.398 33.224 -11.018 1.00 84.44 167 LEU A CA 1
ATOM 1223 C C . LEU A 1 167 ? -2.717 33.291 -12.510 1.00 84.44 167 LEU A C 1
ATOM 1225 O O . LEU A 1 167 ? -2.568 32.286 -13.204 1.00 84.44 167 LEU A O 1
ATOM 1229 N N . GLU A 1 168 ? -3.161 34.453 -12.982 1.00 83.75 168 GLU A N 1
ATOM 1230 C CA . GLU A 1 168 ? -3.396 34.731 -14.402 1.00 83.75 168 GLU A CA 1
ATOM 1231 C C . GLU A 1 168 ? -2.253 35.605 -14.940 1.00 83.75 168 GLU A C 1
ATOM 1233 O O . GLU A 1 168 ? -1.846 36.568 -14.284 1.00 83.75 168 GLU A O 1
ATOM 1238 N N . PHE A 1 169 ? -1.710 35.235 -16.101 1.00 79.75 169 PHE A N 1
ATOM 1239 C CA . PHE A 1 169 ? -0.588 35.900 -16.764 1.00 79.75 169 PHE A CA 1
ATOM 1240 C C . PHE A 1 169 ? -1.070 36.499 -18.083 1.00 79.75 169 PHE A C 1
ATOM 1242 O O . PHE A 1 169 ? -1.372 35.770 -19.027 1.00 79.75 169 PHE A O 1
ATOM 1249 N N . ASP A 1 170 ? -1.113 37.828 -18.151 1.00 69.69 170 ASP A N 1
ATOM 1250 C CA . ASP A 1 170 ? -1.502 38.554 -19.359 1.00 69.69 170 ASP A CA 1
ATOM 1251 C C . ASP A 1 170 ? -0.258 38.864 -20.210 1.00 69.69 170 ASP A C 1
ATOM 1253 O O . ASP A 1 170 ? 0.413 39.887 -20.032 1.00 69.69 170 ASP A O 1
ATOM 1257 N N . MET A 1 171 ? 0.042 37.972 -21.161 1.00 60.38 171 MET A N 1
ATOM 1258 C CA . MET A 1 171 ? 1.114 38.150 -22.159 1.00 60.38 171 MET A CA 1
ATOM 1259 C C . MET A 1 171 ? 0.893 39.361 -23.083 1.00 60.38 171 MET A C 1
ATOM 1261 O O . MET A 1 171 ? 1.834 39.819 -23.723 1.00 60.38 171 MET A O 1
ATOM 1265 N N . ASP A 1 172 ? -0.313 39.931 -23.106 1.00 59.53 172 ASP A N 1
ATOM 1266 C CA . ASP A 1 172 ? -0.675 41.085 -23.941 1.00 59.53 172 ASP A CA 1
ATOM 1267 C C . ASP A 1 172 ? -0.035 42.413 -23.489 1.00 59.53 172 ASP A C 1
ATOM 1269 O O . ASP A 1 172 ? -0.196 43.436 -24.152 1.00 59.53 172 ASP A O 1
ATOM 1273 N N . SER A 1 173 ? 0.674 42.428 -22.356 1.00 53.00 173 SER A N 1
ATOM 1274 C CA . SER A 1 173 ? 1.284 43.642 -21.791 1.00 53.00 173 SER A CA 1
ATOM 1275 C C . SER A 1 173 ? 2.779 43.808 -22.093 1.00 53.00 173 SER A C 1
ATOM 1277 O O . SER A 1 173 ? 3.381 44.798 -21.674 1.00 53.00 173 SER A O 1
ATOM 1279 N N . ILE A 1 174 ? 3.378 42.875 -22.838 1.00 49.34 174 ILE A N 1
ATOM 1280 C CA . ILE A 1 174 ? 4.791 42.920 -23.223 1.00 49.34 174 ILE A CA 1
ATOM 1281 C C . ILE A 1 174 ? 4.891 43.522 -24.633 1.00 49.34 174 ILE A C 1
ATOM 1283 O O . ILE A 1 174 ? 4.855 42.815 -25.638 1.00 49.34 174 ILE A O 1
ATOM 1287 N N . GLU A 1 175 ? 4.975 44.850 -24.727 1.00 47.94 175 GLU A N 1
ATOM 1288 C CA . GLU A 1 175 ? 5.394 45.503 -25.970 1.00 47.94 175 GLU A CA 1
ATOM 1289 C C . GLU A 1 175 ? 6.883 45.190 -26.184 1.00 47.94 175 GLU A C 1
ATOM 1291 O O . GLU A 1 175 ? 7.737 45.610 -25.404 1.00 47.94 175 GLU A O 1
ATOM 1296 N N . TYR A 1 176 ? 7.203 44.408 -27.219 1.00 53.75 176 TYR A N 1
ATOM 1297 C CA . TYR A 1 176 ? 8.582 44.239 -27.671 1.00 53.75 176 TYR A CA 1
ATOM 1298 C C . TYR A 1 176 ? 9.056 45.583 -28.241 1.00 53.75 176 TYR A C 1
ATOM 1300 O O . TYR A 1 176 ? 8.758 45.912 -29.389 1.00 53.75 176 TYR A O 1
ATOM 1308 N N . GLU A 1 177 ? 9.756 46.384 -27.436 1.00 48.25 177 GLU A N 1
ATOM 1309 C CA . GLU A 1 177 ? 10.488 47.552 -27.931 1.00 48.25 177 GLU 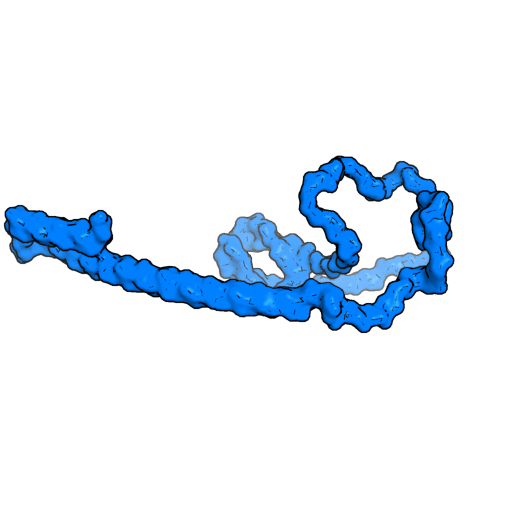A CA 1
ATOM 1310 C C . GLU A 1 177 ? 11.685 47.062 -28.765 1.00 48.25 177 GLU A C 1
ATOM 1312 O O . GLU A 1 177 ? 12.779 46.796 -28.267 1.00 48.25 177 GLU A O 1
ATOM 1317 N N . ASP A 1 178 ? 11.433 46.894 -30.061 1.00 50.91 178 ASP A N 1
ATOM 1318 C CA . ASP A 1 178 ? 12.429 46.710 -31.113 1.00 50.91 178 ASP A CA 1
ATOM 1319 C C . ASP A 1 178 ? 13.146 48.053 -31.338 1.00 50.91 178 ASP A C 1
ATOM 1321 O O . ASP A 1 178 ? 12.728 48.862 -32.161 1.00 50.91 178 ASP A O 1
ATOM 1325 N N . ASP A 1 179 ? 14.176 48.349 -30.541 1.00 49.50 179 ASP A N 1
ATOM 1326 C CA . ASP A 1 179 ? 15.053 49.502 -30.783 1.00 49.50 179 ASP A CA 1
ATOM 1327 C C . ASP A 1 179 ? 16.474 49.255 -30.240 1.00 49.50 179 ASP A C 1
ATOM 1329 O O . ASP A 1 179 ? 16.873 49.697 -29.159 1.00 49.50 179 ASP A O 1
ATOM 1333 N N . ALA A 1 180 ? 17.295 48.565 -31.036 1.00 55.50 180 ALA A N 1
ATOM 1334 C CA . ALA A 1 180 ? 18.748 48.697 -30.948 1.00 55.50 180 ALA A CA 1
ATOM 1335 C C . ALA A 1 180 ? 19.204 49.800 -31.927 1.00 55.50 180 ALA A C 1
ATOM 1337 O O . ALA A 1 180 ? 18.967 49.677 -33.131 1.00 55.50 180 ALA A O 1
ATOM 1338 N N . PRO A 1 181 ? 19.887 50.873 -31.480 1.00 55.16 181 PRO A N 1
ATOM 1339 C CA . PRO A 1 181 ? 20.352 51.908 -32.395 1.00 55.16 181 PRO A CA 1
ATOM 1340 C C . PRO A 1 181 ? 21.453 51.366 -33.316 1.00 55.16 181 PRO A C 1
ATOM 1342 O O . PRO A 1 181 ? 22.546 51.015 -32.861 1.00 55.16 181 PRO A O 1
ATOM 1345 N N . VAL A 1 182 ? 21.181 51.367 -34.625 1.00 57.12 182 VAL A N 1
ATOM 1346 C CA . VAL A 1 182 ? 22.192 51.204 -35.678 1.00 57.12 182 VAL A CA 1
ATOM 1347 C C . VAL A 1 182 ? 23.178 52.366 -35.567 1.00 57.12 182 VAL A C 1
ATOM 1349 O O . VAL A 1 182 ? 22.818 53.524 -35.777 1.00 57.12 182 VAL A O 1
ATOM 1352 N N . LYS A 1 183 ? 24.428 52.066 -35.213 1.00 51.28 183 LYS A N 1
ATOM 1353 C CA . LYS A 1 183 ? 25.537 53.014 -35.344 1.00 51.28 183 LYS A CA 1
ATOM 1354 C C . LYS A 1 183 ? 26.199 52.783 -36.702 1.00 51.28 183 LYS A C 1
ATOM 1356 O O . LYS A 1 183 ? 26.796 51.727 -36.902 1.00 51.28 183 LYS A O 1
ATOM 1361 N N . GLU A 1 184 ? 26.037 53.752 -37.605 1.00 49.75 184 GLU A N 1
ATOM 1362 C CA . GLU A 1 184 ? 26.900 53.948 -38.784 1.00 49.75 184 GLU A CA 1
ATOM 1363 C C . GLU A 1 184 ? 28.328 54.343 -38.381 1.00 49.75 184 GLU A C 1
ATOM 1365 O O . GLU A 1 184 ? 28.487 55.060 -37.360 1.00 49.75 184 GLU A O 1
#

Sequence (184 aa):
MTTSEKVAYLKGLAEGLGLGKTTKEEKLLLAMIDVLETIAEDIDKLEENALDLGEEIDAISDDLAAVEAIVYDEDEFDGDYDDECCCGGEHDHADGECCCGGEHDHADHECCGGSSHHGGECGCGGHKHSETVFYEVSCPACGKTITVDEDVLALGKIQCPNCGEMLEFDMDSIEYEDDAPVKE

Solvent-accessible surface area (backbone atoms only — not comparable to full-atom values): 12157 Å² total; per-residue (Å²): 130,55,63,52,58,52,41,53,50,52,52,53,49,39,57,73,71,61,62,44,86,77,50,73,66,38,41,49,52,50,53,51,50,53,51,48,44,53,50,24,55,52,48,55,52,50,54,52,52,52,52,54,51,48,56,53,48,53,54,51,50,54,54,48,52,55,50,47,47,70,74,64,44,75,86,77,58,83,65,83,63,74,80,62,46,99,62,81,66,96,72,89,85,86,69,95,73,69,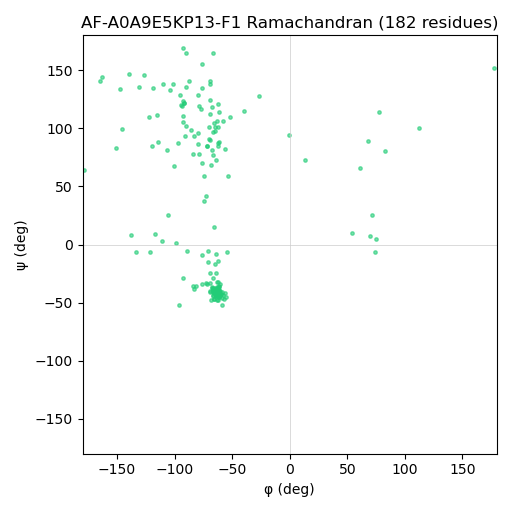96,66,92,62,97,73,82,86,81,86,76,82,81,81,81,82,76,86,87,80,77,83,86,85,74,92,63,84,83,74,73,71,79,79,63,72,44,83,44,69,40,88,89,77,70,49,76,44,80,43,46,59,73,54,54,72,68,29,53,48,63,39,92,86,75,64,50,76,46,76,53,74,74,89,74,68,77,82,82,87,74,80,86,83,79,130

Mean predicted aligned error: 20.81 Å